Protein AF-A0A1H0Z8S6-F1 (afdb_monomer_lite)

Organism: NCBI:txid1236180

Radius of gyration: 41.36 Å; chains: 1; bounding box: 96×29×117 Å

Secondary structure (DSSP, 8-state):
-HHHHHHHHHHHHTTS--TTSHHHHHHHTSS-HHHHHHHHS-S----SS-HHHHHHHHHHHHHHHHHTSTT--HHHHHHGGGSTTSTTHHHHHHHHHHHT-SSTTHHHHHHHHHHHHHHHHHH-TT-HHHHHHHHHHHHHHHHHT--HHHHHHH--HHHHHHHHHHHHHHHHHHHHS-S-S---SS-SPPPTT-HHHHHHHHHHHHHHHHHTTT-HHHHHHHHHHHHHHHHTT-SSSSHHHHHHHHHHHHHHHHHHHHHHHHHHHHHHHHHHHHHHHHHHHHHHHHHHHHHHHHHHHHHHHHHHHH-SSHHHHHHHHHHHHHHHHHHHHHHHHHS-----HHHHHHHHHHHHHHHHHHHHHHH-

pLDDT: mean 79.39, std 10.97, range [46.91, 94.88]

Foldseek 3Di:
DQVLLQVLVVCCVVVVDHCLAQVVLVSLLPDDQVVLVVLLPDPDDPHPDPSLSSNVSSLLNNLNNVLVPPPPCPVNVVCLVSCVPPLCSLLSLLSSLCSNLPDPCVQVSLLSSLVSLLSSCVSRLVYLSSLQSNLVSLVVNLVVVPPLVCLVPNDDPSVVVSLVSSLVSLVVSLVVDPLDDQLPPDPDQDDCSDSLVSSLSSLLSNLSSCLSVVNLVSSVVSLVVSVVSVVSRDDPPCVVVSVVSVVVSVVSNVVVVVVVVVVVVVVVVVVVVVVVVVVVLVVVLVVVVVVVVVVLVVVLVVLVVPDPDPLLSVLVSLLSVLVSLLVNLVVVVVRPDPPDVVNVVVSVVSNVVSVVSNVVSVVD

Structure (mmCIF, N/CA/C/O backbone):
data_AF-A0A1H0Z8S6-F1
#
_entry.id   AF-A0A1H0Z8S6-F1
#
loop_
_atom_site.group_PDB
_atom_site.id
_atom_site.type_symbol
_atom_site.label_atom_id
_atom_site.label_alt_id
_atom_site.label_comp_id
_atom_site.label_asym_id
_atom_site.label_entity_id
_atom_site.label_seq_id
_atom_site.pdbx_PDB_ins_code
_atom_site.Cartn_x
_atom_site.Cartn_y
_atom_site.Cartn_z
_atom_site.occupancy
_atom_site.B_iso_or_equiv
_atom_site.auth_seq_id
_atom_site.auth_comp_id
_atom_site.auth_asym_id
_atom_site.auth_atom_id
_atom_site.pdbx_PDB_model_num
ATOM 1 N N . MET A 1 1 ? -22.324 4.972 35.131 1.00 71.94 1 MET A N 1
ATOM 2 C CA . MET A 1 1 ? -21.503 4.076 34.291 1.00 71.94 1 MET A CA 1
ATOM 3 C C . MET A 1 1 ? -21.816 2.613 34.569 1.00 71.94 1 MET A C 1
ATOM 5 O O . MET A 1 1 ? -22.244 1.972 33.628 1.00 71.94 1 MET A O 1
ATOM 9 N N . VAL A 1 2 ? -21.728 2.109 35.813 1.00 73.81 2 VAL A N 1
ATOM 10 C CA . VAL A 1 2 ? -22.098 0.707 36.141 1.00 73.81 2 VAL A CA 1
ATOM 11 C C . VAL A 1 2 ? -23.467 0.325 35.583 1.00 73.81 2 VAL A C 1
ATOM 13 O O . VAL A 1 2 ? -23.523 -0.534 34.725 1.00 73.81 2 VAL A O 1
ATOM 16 N N . GLY A 1 3 ? -24.539 1.055 35.914 1.00 78.75 3 GLY A N 1
ATOM 17 C CA . GLY A 1 3 ? -25.877 0.759 35.370 1.00 78.75 3 GLY A CA 1
ATOM 18 C C . GLY A 1 3 ? -26.006 0.842 33.837 1.00 78.75 3 GLY A C 1
ATOM 19 O O . GLY A 1 3 ? -26.899 0.234 33.258 1.00 78.75 3 GLY A O 1
ATOM 20 N N . TYR A 1 4 ? -25.113 1.575 33.160 1.00 78.62 4 TYR A N 1
ATOM 21 C CA . TYR A 1 4 ? -25.062 1.618 31.694 1.00 78.62 4 TYR A CA 1
ATOM 22 C C . TYR A 1 4 ? -24.369 0.375 31.129 1.00 78.62 4 TYR A C 1
ATOM 24 O O . TYR A 1 4 ? -24.913 -0.273 30.242 1.00 78.62 4 TYR A O 1
ATOM 32 N N . ILE A 1 5 ? -23.212 0.014 31.691 1.00 77.88 5 ILE A N 1
ATOM 33 C CA . ILE A 1 5 ? -22.486 -1.216 31.353 1.00 77.88 5 ILE A CA 1
ATOM 34 C C . ILE A 1 5 ? -23.349 -2.442 31.684 1.00 77.88 5 ILE A C 1
ATOM 36 O O . ILE A 1 5 ? -23.395 -3.391 30.911 1.00 77.88 5 ILE A O 1
ATOM 40 N N . GLU A 1 6 ? -24.109 -2.397 32.778 1.00 79.75 6 GLU A N 1
ATOM 41 C CA . GLU A 1 6 ? -25.065 -3.440 33.131 1.00 79.75 6 GLU A CA 1
ATOM 42 C C . GLU A 1 6 ? -26.156 -3.601 32.081 1.00 79.75 6 GLU A C 1
ATOM 44 O O . GLU A 1 6 ? -26.501 -4.710 31.688 1.00 79.75 6 GLU A O 1
ATOM 49 N N . LYS A 1 7 ? -26.698 -2.484 31.593 1.00 79.69 7 LYS A N 1
ATOM 50 C CA . LYS A 1 7 ? -27.673 -2.517 30.508 1.00 79.69 7 LYS A CA 1
ATOM 51 C C . LYS A 1 7 ? -27.057 -3.086 29.223 1.00 79.69 7 LYS A C 1
ATOM 53 O O . LYS A 1 7 ? -27.712 -3.871 28.550 1.00 79.69 7 LYS A O 1
ATOM 58 N N . LEU A 1 8 ? -25.811 -2.723 28.915 1.00 79.06 8 LEU A N 1
ATOM 59 C CA . LEU A 1 8 ? -25.082 -3.207 27.743 1.00 79.06 8 LEU A CA 1
ATOM 60 C C . LEU A 1 8 ? -24.877 -4.727 27.779 1.00 79.06 8 LEU A C 1
ATOM 62 O O . LEU A 1 8 ? -25.248 -5.421 26.840 1.00 79.06 8 LEU A O 1
ATOM 66 N N . TYR A 1 9 ? -24.326 -5.254 28.871 1.00 80.56 9 TYR A N 1
ATOM 67 C CA . TYR A 1 9 ? -24.070 -6.690 28.991 1.00 80.56 9 TYR A CA 1
ATOM 68 C C . TYR A 1 9 ? -25.338 -7.511 29.174 1.00 80.56 9 TYR A C 1
ATOM 70 O O . TYR A 1 9 ? -25.376 -8.649 28.723 1.00 80.56 9 TYR A O 1
ATOM 78 N N . ARG A 1 10 ? -26.400 -6.934 29.744 1.00 81.75 10 ARG A N 1
ATOM 79 C CA . ARG A 1 10 ? -27.711 -7.579 29.721 1.00 81.75 10 ARG A CA 1
ATOM 80 C C . ARG A 1 10 ? -28.186 -7.813 28.289 1.00 81.75 10 ARG A C 1
ATOM 82 O O . ARG A 1 10 ? -28.645 -8.906 27.997 1.00 81.75 10 ARG A O 1
ATOM 89 N N . PHE A 1 11 ? -28.011 -6.842 27.388 1.00 76.12 11 PHE A N 1
ATOM 90 C CA . PHE A 1 11 ? -28.354 -7.045 25.979 1.00 76.12 11 PHE A CA 1
ATOM 91 C C . PHE A 1 11 ? -27.513 -8.146 25.315 1.00 76.12 11 PHE A C 1
ATOM 93 O O . PHE A 1 11 ? -28.036 -8.875 24.473 1.00 76.12 11 PHE A O 1
ATOM 100 N N . ILE A 1 12 ? -26.251 -8.312 25.725 1.00 78.56 12 ILE A N 1
ATOM 101 C CA . ILE A 1 12 ? -25.402 -9.424 25.271 1.00 78.56 12 ILE A CA 1
ATOM 102 C C . ILE A 1 12 ? -25.918 -10.768 25.797 1.00 78.56 12 ILE A C 1
ATOM 104 O O . ILE A 1 12 ? -26.068 -11.714 25.029 1.00 78.56 12 ILE A O 1
ATOM 108 N N . GLU A 1 13 ? -26.225 -10.859 27.093 1.00 80.38 13 GLU A N 1
ATOM 109 C CA . GLU A 1 13 ? -26.762 -12.074 27.726 1.00 80.38 13 GLU A CA 1
ATOM 110 C C . GLU A 1 13 ? -28.135 -12.470 27.160 1.00 80.38 13 GLU A C 1
ATOM 112 O O . GLU A 1 13 ? -28.435 -13.654 27.018 1.00 80.38 13 GLU A O 1
ATOM 117 N N . GLU A 1 14 ? -28.952 -11.481 26.794 1.00 80.56 14 GLU A N 1
ATOM 118 C CA . GLU A 1 14 ? -30.244 -11.649 26.118 1.00 80.56 14 GLU A CA 1
ATOM 119 C C . GLU A 1 14 ? -30.096 -12.008 24.623 1.00 80.56 14 GLU A C 1
ATOM 121 O O . GLU A 1 14 ? -31.089 -12.323 23.966 1.00 80.56 14 GLU A O 1
ATOM 126 N N . GLY A 1 15 ? -28.870 -12.007 24.085 1.00 79.12 15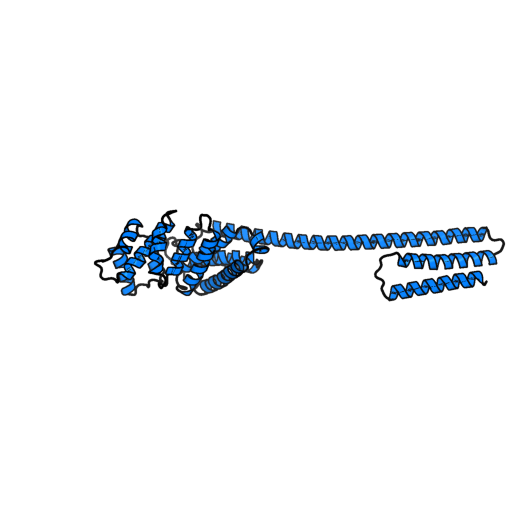 GLY A N 1
ATOM 127 C CA . GLY A 1 15 ? -28.565 -12.415 22.712 1.00 79.12 15 GLY A CA 1
ATOM 128 C C . GLY A 1 15 ? -28.917 -11.375 21.648 1.00 79.12 15 GLY A C 1
ATOM 129 O O . GLY A 1 15 ? -29.032 -11.728 20.476 1.00 79.12 15 GLY A O 1
ATOM 130 N N . HIS A 1 16 ? -29.096 -10.105 22.028 1.00 73.56 16 HIS A N 1
ATOM 131 C CA . HIS A 1 16 ? -29.359 -9.032 21.066 1.00 73.56 16 HIS A CA 1
ATOM 132 C C . HIS A 1 16 ? -28.151 -8.761 20.160 1.00 73.56 16 HIS A C 1
ATOM 134 O O . HIS A 1 16 ? -28.335 -8.452 18.987 1.00 73.56 16 HIS A O 1
ATOM 140 N N . PHE A 1 17 ? -26.935 -8.886 20.699 1.00 77.44 17 PHE A N 1
ATOM 141 C CA . PHE A 1 17 ? -25.661 -8.813 19.978 1.00 77.44 17 PHE A CA 1
ATOM 142 C C . PHE A 1 17 ? -24.543 -9.442 20.834 1.00 77.44 17 PHE A C 1
ATOM 144 O O . PHE A 1 17 ? -24.772 -9.789 21.990 1.00 77.44 17 PHE A O 1
ATOM 151 N N . ASN A 1 18 ? -23.337 -9.618 20.289 1.00 84.69 18 ASN A N 1
ATOM 152 C CA . ASN A 1 18 ? -22.180 -10.168 21.013 1.00 84.69 18 ASN A CA 1
ATOM 153 C C . ASN A 1 18 ? -21.098 -9.097 21.261 1.00 84.69 18 ASN A C 1
ATOM 155 O O . ASN A 1 18 ? -21.181 -7.983 20.747 1.00 84.69 18 ASN A O 1
ATOM 159 N N . GLU A 1 19 ? -20.071 -9.417 22.054 1.00 81.12 19 GLU A N 1
ATOM 160 C CA . GLU A 1 19 ? -18.961 -8.484 22.311 1.00 81.12 19 GLU A CA 1
ATOM 161 C C . GLU A 1 19 ? -18.193 -8.119 21.034 1.00 81.12 19 GLU A C 1
ATOM 163 O O . GLU A 1 19 ? -17.664 -7.021 20.956 1.00 81.12 19 GLU A O 1
ATOM 168 N N . SER A 1 20 ? -18.158 -8.985 20.018 1.00 83.12 20 SER A N 1
ATOM 169 C CA . SER A 1 20 ? -17.509 -8.698 18.734 1.00 83.12 20 SER A CA 1
ATOM 170 C C . SER A 1 20 ? -18.382 -7.892 17.773 1.00 83.12 20 SER A C 1
ATOM 172 O O . SER A 1 20 ? -17.940 -7.605 16.664 1.00 83.12 20 SER A O 1
ATOM 174 N N . SER A 1 21 ? -19.599 -7.514 18.166 1.00 81.75 21 SER A N 1
ATOM 175 C CA . SER A 1 21 ? -20.544 -6.831 17.288 1.00 81.75 21 SER A CA 1
ATOM 176 C C . SER A 1 21 ? -20.219 -5.343 17.127 1.00 81.75 21 SER A C 1
ATOM 178 O O . SER A 1 21 ? -19.631 -4.715 18.020 1.00 81.75 21 SER A O 1
ATOM 180 N N . PRO A 1 22 ? -20.634 -4.733 16.011 1.00 78.56 22 PRO A N 1
ATOM 181 C CA . PRO A 1 22 ? -20.541 -3.292 15.843 1.00 78.56 22 PRO A CA 1
ATOM 182 C C . PRO A 1 22 ? -21.290 -2.487 16.919 1.00 78.56 22 PRO A C 1
ATOM 184 O O . PRO A 1 22 ? -20.792 -1.468 17.406 1.00 78.56 22 PRO A O 1
ATOM 187 N N . GLU A 1 23 ? -22.459 -2.965 17.343 1.00 79.38 23 GLU A N 1
ATOM 188 C CA . GLU A 1 23 ? -23.308 -2.334 18.354 1.00 79.38 23 GLU A CA 1
ATOM 189 C C . GLU A 1 23 ? -22.585 -2.202 19.700 1.00 79.38 23 GLU A C 1
ATOM 191 O O . GLU A 1 23 ? -22.694 -1.174 20.375 1.00 79.38 23 GLU A O 1
ATOM 196 N N . PHE A 1 24 ? -21.793 -3.208 20.079 1.00 81.19 24 PHE A N 1
ATOM 197 C CA . PHE A 1 24 ? -21.017 -3.174 21.316 1.00 81.19 24 PHE A CA 1
ATOM 198 C C . PHE A 1 24 ? -19.991 -2.032 21.330 1.00 81.19 24 PHE A C 1
ATOM 200 O O . PHE A 1 24 ? -19.937 -1.256 22.290 1.00 81.19 24 PHE A O 1
ATOM 207 N N . ILE A 1 25 ? -19.219 -1.881 20.248 1.00 78.25 25 ILE A N 1
ATOM 208 C CA . ILE A 1 25 ? -18.224 -0.805 20.104 1.00 78.25 25 ILE A CA 1
ATOM 209 C C . ILE A 1 25 ? -18.910 0.562 20.143 1.00 78.25 25 ILE A C 1
ATOM 211 O O . ILE A 1 25 ? -18.441 1.478 20.828 1.00 78.25 25 ILE A O 1
ATOM 215 N N . TYR A 1 26 ? -20.047 0.691 19.453 1.00 76.00 26 TYR A N 1
ATOM 216 C CA . TYR A 1 26 ? -20.827 1.924 19.430 1.00 76.00 26 TYR A CA 1
ATOM 217 C C . TYR A 1 26 ? -21.174 2.395 20.847 1.00 76.00 26 TYR A C 1
ATOM 219 O O . TYR A 1 26 ? -20.850 3.527 21.226 1.00 76.00 26 TYR A O 1
ATOM 227 N N . TYR A 1 27 ? -21.749 1.510 21.662 1.00 75.38 27 TYR A N 1
ATOM 228 C CA . TYR A 1 27 ? -22.132 1.838 23.033 1.00 75.38 27 TYR A CA 1
ATOM 229 C C . TYR A 1 27 ? -20.930 2.153 23.941 1.00 75.38 27 TYR A C 1
ATOM 231 O O . TYR A 1 27 ? -21.006 3.032 24.802 1.00 75.38 27 TYR A O 1
ATOM 239 N N . LEU A 1 28 ? -19.784 1.504 23.733 1.00 74.75 28 LEU A N 1
ATOM 240 C CA . LEU A 1 28 ? -18.583 1.761 24.534 1.00 74.75 28 LEU A CA 1
ATOM 241 C C . LEU A 1 28 ? -17.844 3.058 24.182 1.00 74.75 28 LEU A C 1
ATOM 243 O O . LEU A 1 28 ? -17.017 3.510 24.970 1.00 74.75 28 LEU A O 1
ATOM 247 N N . SER A 1 29 ? -18.162 3.701 23.056 1.00 68.31 29 SER A N 1
ATOM 248 C CA . SER A 1 29 ? -17.540 4.976 22.659 1.00 68.31 29 SER A CA 1
ATOM 249 C C . SER A 1 29 ? -18.087 6.217 23.395 1.00 68.31 29 SER A C 1
ATOM 251 O O . SER A 1 29 ? -17.548 7.311 23.255 1.00 68.31 29 SER A O 1
ATOM 253 N N . VAL A 1 30 ? -19.150 6.058 24.192 1.00 66.81 30 VAL A N 1
ATOM 254 C CA . VAL A 1 30 ? -19.919 7.139 24.845 1.00 66.81 30 VAL A CA 1
ATOM 255 C C . VAL A 1 30 ? -19.503 7.491 26.298 1.00 66.81 30 VAL A C 1
ATOM 257 O O . VAL A 1 30 ? -19.706 8.641 26.700 1.00 66.81 30 VAL A O 1
ATOM 260 N N . PRO A 1 31 ? -18.964 6.591 27.149 1.00 61.81 31 PRO A N 1
ATOM 261 C CA . PRO A 1 31 ? -18.757 6.907 28.568 1.00 61.81 31 PRO A CA 1
ATOM 262 C C . PRO A 1 31 ? -17.575 7.850 28.863 1.00 61.81 31 PRO A C 1
ATOM 264 O O . PRO A 1 31 ? -16.612 7.920 28.110 1.00 61.81 31 PRO A O 1
ATOM 267 N N . THR A 1 32 ? -17.598 8.528 30.021 1.00 60.03 32 THR A N 1
ATOM 268 C CA . THR A 1 32 ? -16.550 9.466 30.470 1.00 60.03 32 THR A CA 1
ATOM 269 C C . THR A 1 32 ? -15.376 8.776 31.187 1.00 60.03 32 THR A C 1
ATOM 271 O O . THR A 1 32 ? -15.562 8.064 32.177 1.00 60.03 32 THR A O 1
ATOM 274 N N . ALA A 1 33 ? -14.146 9.068 30.743 1.00 61.78 33 ALA A N 1
ATOM 275 C CA . ALA A 1 33 ? -12.873 8.488 31.211 1.00 61.78 33 ALA A CA 1
ATOM 276 C C . ALA A 1 33 ? -12.696 8.389 32.740 1.00 61.78 33 ALA A C 1
ATOM 278 O O . ALA A 1 33 ? -12.127 7.427 33.253 1.00 61.78 33 ALA A O 1
ATOM 279 N N . GLY A 1 34 ? -13.176 9.398 33.478 1.00 61.88 34 GLY A N 1
ATOM 280 C CA . GLY A 1 34 ? -12.972 9.506 34.925 1.00 61.88 34 GLY A CA 1
ATOM 281 C C . GLY A 1 34 ? -13.677 8.421 35.742 1.00 61.88 34 GLY A C 1
ATOM 282 O O . GLY A 1 34 ? -13.258 8.136 36.859 1.00 61.88 34 GLY A O 1
ATOM 283 N N . VAL A 1 35 ? -14.725 7.796 35.198 1.00 67.94 35 VAL A N 1
ATOM 284 C CA . VAL A 1 35 ? -15.441 6.716 35.892 1.00 67.94 35 VAL A CA 1
ATOM 285 C C . VAL A 1 35 ? -14.833 5.346 35.566 1.00 67.94 35 VAL A C 1
ATOM 287 O O . VAL A 1 35 ? -14.899 4.451 36.403 1.00 67.94 35 VAL A O 1
ATOM 290 N N . SER A 1 36 ? -14.167 5.195 34.416 1.00 77.31 36 SER A N 1
ATOM 291 C CA . SER A 1 36 ? -13.567 3.926 33.985 1.00 77.31 36 SER A CA 1
ATOM 292 C C . SER A 1 36 ? -12.459 3.433 34.916 1.00 77.31 36 SER A C 1
ATOM 294 O O . SER A 1 36 ? -12.468 2.268 35.298 1.00 77.31 36 SER A O 1
ATOM 296 N N . VAL A 1 37 ? -11.534 4.308 35.332 1.00 72.19 37 VAL A N 1
ATOM 297 C CA . VAL A 1 37 ? -10.392 3.918 36.189 1.00 72.19 37 VAL A CA 1
ATOM 298 C C . VAL A 1 37 ? -10.872 3.344 37.523 1.00 72.19 37 VAL A C 1
ATOM 300 O O . VAL A 1 37 ? -10.433 2.273 37.934 1.00 72.19 37 VAL A O 1
ATOM 303 N N . ASN A 1 38 ? -11.843 4.010 38.153 1.00 75.25 38 ASN A N 1
ATOM 304 C CA . ASN A 1 38 ? -12.410 3.564 39.426 1.00 75.25 38 ASN A CA 1
ATOM 305 C C . ASN A 1 38 ? -13.107 2.200 39.311 1.00 75.25 38 ASN A C 1
ATOM 307 O O . ASN A 1 38 ? -13.113 1.441 40.274 1.00 75.25 38 ASN A O 1
ATOM 311 N N . LEU A 1 39 ? -13.690 1.878 38.150 1.00 78.38 39 LEU A N 1
ATOM 312 C CA . LEU A 1 39 ? -14.332 0.581 37.927 1.00 78.38 39 LEU A CA 1
ATOM 313 C C . LEU A 1 39 ? -13.331 -0.544 37.682 1.00 78.38 39 LEU A C 1
ATOM 315 O O . LEU A 1 39 ? -13.555 -1.649 38.161 1.00 78.38 39 LEU A O 1
ATOM 319 N N . ILE A 1 40 ? -12.224 -0.273 36.990 1.00 78.38 40 ILE A N 1
ATOM 320 C CA . ILE A 1 40 ? -11.171 -1.275 36.769 1.00 78.38 40 ILE A CA 1
ATOM 321 C C . ILE A 1 40 ? -10.499 -1.659 38.098 1.00 78.38 40 ILE A C 1
ATOM 323 O O . ILE A 1 40 ? -10.180 -2.827 38.315 1.00 78.38 40 ILE A O 1
ATOM 327 N N . GLN A 1 41 ? -10.325 -0.686 39.000 1.00 79.75 41 GLN A N 1
ATOM 328 C CA . GLN A 1 41 ? -9.661 -0.860 40.299 1.00 79.75 41 GLN A CA 1
ATOM 329 C C . GLN A 1 41 ? -10.575 -1.379 41.421 1.00 79.75 41 GLN A C 1
ATOM 331 O O . GLN A 1 41 ? -10.083 -1.722 42.497 1.00 79.75 41 GLN A O 1
ATOM 336 N N . SER A 1 42 ? -11.896 -1.408 41.221 1.00 78.88 42 SER A N 1
ATOM 337 C CA . SER A 1 42 ? -12.831 -1.823 42.271 1.00 78.88 42 SER A CA 1
ATOM 338 C C . SER A 1 42 ? -12.677 -3.312 42.569 1.00 78.88 42 SER A C 1
ATOM 340 O O . SER A 1 42 ? -12.836 -4.126 41.670 1.00 78.88 42 SER A O 1
ATOM 342 N N . ASN A 1 43 ? -12.407 -3.675 43.827 1.00 72.75 43 ASN A N 1
ATOM 343 C CA . ASN A 1 43 ? -12.272 -5.078 44.248 1.00 72.75 43 ASN A CA 1
ATOM 344 C C . ASN A 1 43 ? -13.612 -5.801 44.418 1.00 72.75 43 ASN A C 1
ATOM 346 O O . ASN A 1 43 ? -13.641 -7.024 44.434 1.00 72.75 43 ASN A O 1
ATOM 350 N N . GLU A 1 44 ? -14.700 -5.050 44.587 1.00 76.31 44 GLU A N 1
ATOM 351 C CA . GLU A 1 44 ? -16.054 -5.585 44.677 1.00 76.31 44 GLU A CA 1
ATOM 352 C C . GLU A 1 44 ? -16.993 -4.645 43.921 1.00 76.31 44 GLU A C 1
ATOM 354 O O . GLU A 1 44 ? -16.947 -3.422 44.092 1.00 76.31 44 GLU A O 1
ATOM 359 N N . MET A 1 45 ? -17.846 -5.201 43.065 1.00 78.50 45 MET A N 1
ATOM 360 C CA . MET A 1 45 ? -18.910 -4.460 42.393 1.00 78.50 45 MET A CA 1
ATOM 361 C C . MET A 1 45 ? -20.248 -5.106 42.736 1.00 78.50 45 MET A C 1
ATOM 363 O O . MET A 1 45 ? -20.442 -6.300 42.531 1.00 78.50 45 MET A O 1
ATOM 367 N N . ASN A 1 46 ? -21.180 -4.317 43.273 1.00 78.19 46 ASN A N 1
ATOM 368 C CA . ASN A 1 46 ? -22.535 -4.789 43.545 1.00 78.19 46 ASN A CA 1
ATOM 369 C C . ASN A 1 46 ? -23.328 -4.826 42.233 1.00 78.19 46 ASN A C 1
ATOM 371 O O . ASN A 1 46 ? -23.992 -3.852 41.878 1.00 78.19 46 ASN A O 1
ATOM 375 N N . THR A 1 47 ? -23.174 -5.917 41.489 1.00 76.75 47 THR A N 1
ATOM 376 C CA . THR A 1 47 ? -23.728 -6.098 40.147 1.00 76.75 47 THR A CA 1
ATOM 377 C C . THR A 1 47 ? -24.073 -7.561 39.885 1.00 76.75 47 THR A C 1
ATOM 379 O O . THR A 1 47 ? -23.457 -8.469 40.438 1.00 76.75 47 THR A O 1
ATOM 382 N N . ASN A 1 48 ? -25.074 -7.785 39.032 1.00 75.56 48 ASN A N 1
ATOM 383 C CA . ASN A 1 48 ? -25.491 -9.125 38.608 1.00 75.56 48 ASN A CA 1
ATOM 384 C C . ASN A 1 48 ? -24.677 -9.661 37.419 1.00 75.56 48 ASN A C 1
ATOM 386 O O . ASN A 1 48 ? -24.890 -10.797 37.006 1.00 75.56 48 ASN A O 1
ATOM 390 N N . ILE A 1 49 ? -23.780 -8.850 36.857 1.00 79.75 49 ILE A N 1
ATOM 391 C CA . ILE A 1 49 ? -22.953 -9.214 35.704 1.00 79.75 49 ILE A CA 1
ATOM 392 C C . ILE A 1 49 ? -21.586 -9.657 36.201 1.00 79.75 49 ILE A C 1
ATOM 394 O O . ILE A 1 49 ? -21.098 -9.162 37.216 1.00 79.75 49 ILE A O 1
ATOM 398 N N . LYS A 1 50 ? -20.945 -10.589 35.491 1.00 82.75 50 LYS A N 1
ATOM 399 C CA . LYS A 1 50 ? -19.584 -10.998 35.838 1.00 82.75 50 LYS A CA 1
ATOM 400 C C . LYS A 1 50 ? -18.663 -9.782 35.907 1.00 82.75 50 LYS A C 1
ATOM 402 O O . LYS A 1 50 ? -18.605 -8.972 34.984 1.00 82.75 50 LYS A O 1
ATOM 407 N N . GLU A 1 51 ? -17.910 -9.679 36.991 1.00 81.75 51 GLU A N 1
ATOM 408 C CA . GLU A 1 51 ? -17.056 -8.524 37.260 1.00 81.75 51 GLU A CA 1
ATOM 409 C C . GLU A 1 51 ? -16.036 -8.266 36.135 1.00 81.75 51 GLU A C 1
ATOM 411 O O . GLU A 1 51 ? -15.803 -7.122 35.745 1.00 81.75 51 GLU A O 1
ATOM 416 N N . GLU A 1 52 ? -15.503 -9.340 35.543 1.00 84.50 52 GLU A N 1
ATOM 417 C CA . GLU A 1 52 ? -14.576 -9.309 34.404 1.00 84.50 52 GLU A CA 1
ATOM 418 C C . GLU A 1 52 ? -15.129 -8.551 33.183 1.00 84.50 52 GLU A C 1
ATOM 420 O O . GLU A 1 52 ? -14.385 -7.854 32.494 1.00 84.50 52 GLU A O 1
ATOM 425 N N . ASN A 1 53 ? -16.440 -8.632 32.937 1.00 83.25 53 ASN A N 1
ATOM 426 C CA . ASN A 1 53 ? -17.118 -7.961 31.828 1.00 83.25 53 ASN A CA 1
ATOM 427 C C . ASN A 1 53 ? -17.174 -6.449 32.068 1.00 83.25 53 ASN A C 1
ATOM 429 O O . ASN A 1 53 ? -16.875 -5.644 31.181 1.00 83.25 53 ASN A O 1
ATOM 433 N N . ILE A 1 54 ? -17.498 -6.045 33.298 1.00 81.56 54 ILE A N 1
ATOM 434 C CA . ILE A 1 54 ? -17.561 -4.627 33.662 1.00 81.56 54 ILE A CA 1
ATOM 435 C C . ILE A 1 54 ? -16.170 -4.002 33.622 1.00 81.56 54 ILE A C 1
ATOM 437 O O . ILE A 1 54 ? -16.011 -2.915 33.061 1.00 81.56 54 ILE A O 1
ATOM 441 N N . ARG A 1 55 ? -15.162 -4.706 34.153 1.00 83.44 55 ARG A N 1
ATOM 442 C CA . ARG A 1 55 ? -13.761 -4.273 34.083 1.00 83.44 55 ARG A CA 1
ATOM 443 C C . ARG A 1 55 ? -13.288 -4.152 32.633 1.00 83.44 55 ARG A C 1
ATOM 445 O O . ARG A 1 55 ? -12.660 -3.151 32.303 1.00 83.44 55 ARG A O 1
ATOM 452 N N . TYR A 1 56 ? -13.660 -5.088 31.755 1.00 86.06 56 TYR A N 1
ATOM 453 C CA . TYR A 1 56 ? -13.317 -5.021 30.330 1.00 86.06 56 TYR A CA 1
ATOM 454 C C . TYR A 1 56 ? -13.976 -3.833 29.612 1.00 86.06 56 TYR A C 1
ATOM 456 O O . TYR A 1 56 ? -13.298 -3.065 28.935 1.00 86.06 56 TYR A O 1
ATOM 464 N N . ALA A 1 57 ? -15.277 -3.601 29.814 1.00 82.88 57 ALA A N 1
ATOM 465 C CA . ALA A 1 57 ? -15.961 -2.441 29.232 1.00 82.88 57 ALA A CA 1
ATOM 466 C C . ALA A 1 57 ? -15.398 -1.107 29.750 1.00 82.88 57 ALA A C 1
ATOM 468 O O . ALA A 1 57 ? -15.286 -0.134 28.996 1.00 82.88 57 ALA A O 1
ATOM 469 N N . ALA A 1 58 ? -15.019 -1.059 31.030 1.00 83.12 58 ALA A N 1
ATOM 470 C CA . ALA A 1 58 ? -14.339 0.089 31.610 1.00 83.12 58 ALA A CA 1
ATOM 471 C C . ALA A 1 58 ? -12.943 0.286 30.995 1.00 83.12 58 ALA A C 1
ATOM 473 O O . ALA A 1 58 ? -12.609 1.418 30.646 1.00 83.12 58 ALA A O 1
ATOM 474 N N . PHE A 1 59 ? -12.174 -0.790 30.792 1.00 85.94 59 PHE A N 1
ATOM 475 C CA . PHE A 1 59 ? -10.883 -0.766 30.096 1.00 85.94 59 PHE A CA 1
ATOM 476 C C . PHE A 1 59 ? -11.017 -0.231 28.670 1.00 85.94 59 PHE A C 1
ATOM 478 O O . PHE A 1 59 ? -10.321 0.713 28.317 1.00 85.94 59 PHE A O 1
ATOM 485 N N . ILE A 1 60 ? -11.974 -0.730 27.887 1.00 82.75 60 ILE A N 1
ATOM 486 C CA . ILE A 1 60 ? -12.238 -0.222 26.533 1.00 82.75 60 ILE A CA 1
ATOM 487 C C . ILE A 1 60 ? -12.565 1.271 26.560 1.00 82.75 60 ILE A C 1
ATOM 489 O O . ILE A 1 60 ? -11.953 2.064 25.845 1.00 82.75 60 ILE A O 1
ATOM 493 N N . SER A 1 61 ? -13.515 1.662 27.414 1.00 80.56 61 SER A N 1
ATOM 494 C CA . SER A 1 61 ? -13.925 3.062 27.545 1.00 80.56 61 SER A CA 1
ATOM 495 C C . SER A 1 61 ? -12.737 3.943 27.937 1.00 80.56 61 SER A C 1
ATOM 497 O O . SER A 1 61 ? -12.638 5.088 27.499 1.00 80.56 61 SER A O 1
ATOM 499 N N . LEU A 1 62 ? -11.830 3.422 28.770 1.00 80.12 62 LEU A N 1
ATOM 500 C CA . LEU A 1 62 ? -10.597 4.098 29.144 1.00 80.12 62 LEU A CA 1
ATOM 501 C C . LEU A 1 62 ? -9.663 4.256 27.943 1.00 80.12 62 LEU A C 1
ATOM 503 O O . LEU A 1 62 ? -9.230 5.376 27.701 1.00 80.12 62 LEU A O 1
ATOM 507 N N . THR A 1 63 ? -9.407 3.190 27.180 1.00 79.00 63 THR A N 1
ATOM 508 C CA . THR A 1 63 ? -8.544 3.214 25.989 1.00 79.00 63 THR A CA 1
ATOM 509 C C . THR A 1 63 ? -9.045 4.225 24.964 1.00 79.00 63 THR A C 1
ATOM 511 O O . THR A 1 63 ? -8.273 5.073 24.529 1.00 79.00 63 THR A O 1
ATOM 514 N N . VAL A 1 64 ? -10.347 4.224 24.656 1.00 75.12 64 VAL A N 1
ATOM 515 C CA . VAL A 1 64 ? -10.962 5.173 23.708 1.00 75.12 64 VAL A CA 1
ATOM 516 C C . VAL A 1 64 ? -10.879 6.623 24.204 1.00 75.12 64 VAL A C 1
ATOM 518 O O . VAL A 1 64 ? -10.677 7.545 23.420 1.00 75.12 64 VAL A O 1
ATOM 521 N N . ASN A 1 65 ? -11.012 6.865 25.510 1.00 73.31 65 ASN A N 1
ATOM 522 C CA . ASN A 1 65 ? -10.917 8.225 26.048 1.00 73.31 65 ASN A CA 1
ATOM 523 C C . ASN A 1 65 ? -9.472 8.717 26.220 1.00 73.31 65 ASN A C 1
ATOM 525 O O . ASN A 1 65 ? -9.199 9.901 26.021 1.00 73.31 65 ASN A O 1
ATOM 529 N N . GLN A 1 66 ? -8.560 7.841 26.650 1.00 72.19 66 GLN A N 1
ATOM 530 C CA . GLN A 1 66 ? -7.137 8.153 26.798 1.00 72.19 66 GLN A CA 1
ATOM 531 C C . GLN A 1 66 ? -6.482 8.334 25.428 1.00 72.19 66 GLN A C 1
ATOM 533 O O . GLN A 1 66 ? -5.637 9.215 25.310 1.00 72.19 66 GLN A O 1
ATOM 538 N N . ALA A 1 67 ? -6.977 7.630 24.397 1.00 65.69 67 ALA A N 1
ATOM 539 C CA . ALA A 1 67 ? -6.690 7.892 22.984 1.00 65.69 67 ALA A CA 1
ATOM 540 C C . ALA A 1 67 ? -6.718 9.375 22.628 1.00 65.69 67 ALA A C 1
ATOM 542 O O . ALA A 1 67 ? -5.789 9.907 22.027 1.00 65.69 67 ALA A O 1
ATOM 543 N N . ALA A 1 68 ? -7.755 10.062 23.095 1.00 63.88 68 ALA A N 1
ATOM 544 C CA . ALA A 1 68 ? -7.961 11.473 22.823 1.00 63.88 68 ALA A CA 1
ATOM 545 C C . ALA A 1 68 ? -7.148 12.424 23.731 1.00 63.88 68 ALA A C 1
ATOM 547 O O . ALA A 1 68 ? -7.134 13.631 23.487 1.00 63.88 68 ALA A O 1
ATOM 548 N N . GLN A 1 69 ? -6.495 11.933 24.794 1.00 68.88 69 GLN A N 1
ATOM 549 C CA . GLN A 1 69 ? -5.760 12.752 25.767 1.00 68.88 69 GLN A CA 1
ATOM 550 C C . GLN A 1 69 ? -4.273 12.385 25.785 1.00 68.88 69 GLN A C 1
ATOM 552 O O . GLN A 1 69 ? -3.836 11.513 26.536 1.00 68.88 69 GLN A O 1
ATOM 557 N N . VAL A 1 70 ? -3.479 13.120 24.999 1.00 58.34 70 VAL A N 1
ATOM 558 C CA . VAL A 1 70 ? -2.016 12.976 24.924 1.00 58.34 70 VAL A CA 1
ATOM 559 C C . VAL A 1 70 ? -1.395 12.923 26.330 1.00 58.34 70 VAL A C 1
ATOM 561 O O . VAL A 1 70 ? -1.471 13.888 27.092 1.00 58.34 70 VAL A O 1
ATOM 564 N N . GLY A 1 71 ? -0.758 11.795 26.666 1.00 59.00 71 GLY A N 1
ATOM 565 C CA . GLY A 1 71 ? 0.109 11.656 27.844 1.00 59.00 71 GLY A CA 1
ATOM 566 C C . GLY A 1 71 ? -0.480 10.933 29.060 1.00 59.00 71 GLY A C 1
ATOM 567 O O . GLY A 1 71 ? 0.179 10.902 30.095 1.00 59.00 71 GLY A O 1
ATOM 568 N N . LYS A 1 72 ? -1.675 10.330 28.976 1.00 62.94 72 LYS A N 1
ATOM 569 C CA . LYS A 1 72 ? -2.269 9.549 30.084 1.00 62.94 72 LYS A CA 1
ATOM 570 C C . LYS A 1 72 ? -2.438 8.074 29.727 1.00 62.94 72 LYS A C 1
ATOM 572 O O . LYS A 1 72 ? -3.555 7.585 29.678 1.00 62.94 72 LYS A O 1
ATOM 577 N N . TRP A 1 73 ? -1.335 7.370 29.489 1.00 73.38 73 TRP A N 1
ATOM 578 C CA . TRP A 1 73 ? -1.355 5.991 28.971 1.00 73.38 73 TRP A CA 1
ATOM 579 C C . TRP A 1 73 ? -0.870 4.928 29.960 1.00 73.38 73 TRP A C 1
ATOM 581 O O . TRP A 1 73 ? -0.818 3.748 29.626 1.00 73.38 73 TRP A O 1
ATOM 591 N N . GLU A 1 74 ? -0.504 5.329 31.178 1.00 77.25 74 GLU A N 1
ATOM 592 C CA . GLU A 1 74 ? 0.010 4.418 32.210 1.00 77.25 74 GLU A CA 1
ATOM 593 C C . GLU A 1 74 ? -1.020 3.341 32.570 1.00 77.25 74 GLU A C 1
ATOM 595 O O . GLU A 1 74 ? -0.686 2.161 32.638 1.00 77.25 74 GLU A O 1
ATOM 600 N N . SER A 1 75 ? -2.293 3.730 32.683 1.00 77.94 75 SER A N 1
ATOM 601 C CA . SER A 1 75 ? -3.385 2.810 33.012 1.00 77.94 75 SER A CA 1
ATOM 602 C C . SER A 1 75 ? -3.619 1.747 31.937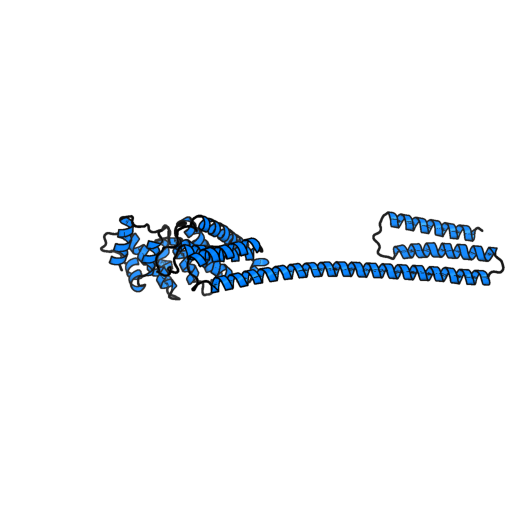 1.00 77.94 75 SER A C 1
ATOM 604 O O . SER A 1 75 ? -3.990 0.625 32.260 1.00 77.94 75 SER A O 1
ATOM 606 N N . TYR A 1 76 ? -3.391 2.066 30.660 1.00 84.19 76 TYR A N 1
ATOM 607 C CA . TYR A 1 76 ? -3.512 1.080 29.589 1.00 84.19 76 TYR A CA 1
ATOM 608 C C . TYR A 1 76 ? -2.506 -0.061 29.775 1.00 84.19 76 TYR A C 1
ATOM 610 O O . TYR A 1 76 ? -2.885 -1.229 29.837 1.00 84.19 76 TYR A O 1
ATOM 618 N N . ASN A 1 77 ? -1.226 0.286 29.934 1.00 85.50 77 ASN A N 1
ATOM 619 C CA . ASN A 1 77 ? -0.156 -0.696 30.106 1.00 85.50 77 ASN A CA 1
ATOM 620 C C . ASN A 1 77 ? -0.302 -1.501 31.400 1.00 85.50 77 ASN A C 1
ATOM 622 O O . ASN A 1 77 ? 0.045 -2.680 31.427 1.00 85.50 77 ASN A O 1
ATOM 626 N N . GLU A 1 78 ? -0.846 -0.883 32.449 1.00 87.44 78 GLU A N 1
ATOM 627 C CA . GLU A 1 78 ? -1.129 -1.560 33.710 1.00 87.44 78 GLU A CA 1
ATOM 628 C C . GLU A 1 78 ? -2.180 -2.664 33.546 1.00 87.44 78 GLU A C 1
ATOM 630 O O . GLU A 1 78 ? -2.005 -3.741 34.107 1.00 87.44 78 GLU A O 1
ATOM 635 N N . TYR A 1 79 ? -3.244 -2.440 32.767 1.00 87.50 79 TYR A N 1
ATOM 636 C CA . TYR A 1 79 ? -4.404 -3.342 32.750 1.00 87.50 79 TYR A CA 1
ATOM 637 C C . TYR A 1 79 ? -4.526 -4.236 31.515 1.00 87.50 79 TYR A C 1
ATOM 639 O O . TYR A 1 79 ? -5.257 -5.224 31.572 1.00 87.50 79 TYR A O 1
ATOM 647 N N . LYS A 1 80 ? -3.817 -3.950 30.416 1.00 90.62 80 LYS A N 1
ATOM 648 C CA . LYS A 1 80 ? -4.016 -4.651 29.135 1.00 90.62 80 LYS A CA 1
ATOM 649 C C . LYS A 1 80 ? -3.872 -6.176 29.214 1.00 90.62 80 LYS A C 1
ATOM 651 O O . LYS A 1 80 ? -4.679 -6.889 28.629 1.00 90.62 80 LYS A O 1
ATOM 656 N N . HIS A 1 81 ? -2.939 -6.666 30.034 1.00 93.25 81 HIS A N 1
ATOM 657 C CA . HIS A 1 81 ? -2.678 -8.097 30.227 1.00 93.25 81 HIS A CA 1
ATOM 658 C C . HIS A 1 81 ? -3.880 -8.881 30.782 1.00 93.25 81 HIS A C 1
ATOM 660 O O . HIS A 1 81 ? -3.941 -10.099 30.656 1.00 93.25 81 HIS A O 1
ATOM 666 N N . GLN A 1 82 ? -4.850 -8.201 31.404 1.00 91.69 82 GLN A N 1
ATOM 667 C CA . GLN A 1 82 ? -6.060 -8.834 31.938 1.00 91.69 82 GLN A CA 1
ATOM 668 C C . GLN A 1 82 ? -7.084 -9.171 30.846 1.00 91.69 82 GLN A C 1
ATOM 670 O O . GLN A 1 82 ? -8.037 -9.902 31.110 1.00 91.69 82 GLN A O 1
ATOM 675 N N . PHE A 1 83 ? -6.916 -8.627 29.635 1.00 92.19 83 PHE A N 1
ATOM 676 C CA . PHE A 1 83 ? -7.932 -8.668 28.584 1.00 92.19 83 PHE A CA 1
ATOM 677 C C . PHE A 1 83 ? -7.418 -9.198 27.237 1.00 92.19 83 PHE A C 1
ATOM 679 O O . PHE A 1 83 ? -8.177 -9.177 26.273 1.00 92.19 83 PHE A O 1
ATOM 686 N N . GLU A 1 84 ? -6.182 -9.706 27.162 1.00 93.00 84 GLU A N 1
ATOM 687 C CA . GLU A 1 84 ? -5.536 -10.169 25.913 1.00 93.00 84 GLU A CA 1
ATOM 688 C C . GLU A 1 84 ? -6.310 -11.286 25.186 1.00 93.00 84 GLU A C 1
ATOM 690 O O . GLU A 1 84 ? -6.304 -11.379 23.955 1.00 93.00 84 GLU A O 1
ATOM 695 N N . GLU A 1 85 ? -7.030 -12.103 25.954 1.00 92.62 85 GLU A N 1
ATOM 696 C CA . GLU A 1 85 ? -7.833 -13.225 25.455 1.00 92.62 85 GLU A CA 1
ATOM 697 C C . GLU A 1 85 ? -9.185 -12.793 24.861 1.00 92.62 85 GLU A C 1
ATOM 699 O O . GLU A 1 85 ? -9.905 -13.618 24.303 1.00 92.62 85 GLU A O 1
ATOM 704 N N . ARG A 1 86 ? -9.571 -11.514 24.977 1.00 92.00 86 ARG A N 1
ATOM 705 C CA . ARG A 1 86 ? -10.847 -11.016 24.438 1.00 92.00 86 ARG A CA 1
ATOM 706 C C . ARG A 1 86 ? -10.763 -10.809 22.926 1.00 92.00 86 ARG A C 1
ATOM 708 O O . ARG A 1 86 ? -9.764 -10.308 22.410 1.00 92.00 86 ARG A O 1
ATOM 715 N N . ASP A 1 87 ? -11.850 -11.103 22.216 1.00 91.56 87 ASP A N 1
ATOM 716 C CA . ASP A 1 87 ? -11.882 -11.058 20.746 1.00 91.56 87 ASP A CA 1
ATOM 717 C C . ASP A 1 87 ? -11.583 -9.667 20.168 1.00 91.56 87 ASP A C 1
ATOM 719 O O . ASP A 1 87 ? -10.828 -9.550 19.203 1.00 91.56 87 ASP A O 1
ATOM 723 N N . LEU A 1 88 ? -12.105 -8.601 20.789 1.00 90.75 88 LEU A N 1
ATOM 724 C CA . LEU A 1 88 ? -11.858 -7.219 20.361 1.00 90.75 88 LEU A CA 1
ATOM 725 C C . LEU A 1 88 ? -10.566 -6.610 20.918 1.00 90.75 88 LEU A C 1
ATOM 727 O O . LEU A 1 88 ? -10.238 -5.472 20.583 1.00 90.75 88 LEU A O 1
ATOM 731 N N . PHE A 1 89 ? -9.814 -7.310 21.769 1.00 92.94 89 PHE A N 1
ATOM 732 C CA . PHE A 1 89 ? -8.585 -6.746 22.329 1.00 92.94 89 PHE A CA 1
ATOM 733 C C . PHE A 1 89 ? -7.586 -6.273 21.251 1.00 92.94 89 PHE A C 1
ATOM 735 O O . PHE A 1 89 ? -7.157 -5.119 21.334 1.00 92.94 89 PHE A O 1
ATOM 742 N N . PRO A 1 90 ? -7.299 -7.047 20.181 1.00 94.88 90 PRO A N 1
ATOM 743 C CA . PRO A 1 90 ? -6.418 -6.591 19.104 1.00 94.88 90 PRO A CA 1
ATOM 744 C C . PRO A 1 90 ? -6.946 -5.357 18.354 1.00 94.88 90 PRO A C 1
ATOM 746 O O . PRO A 1 90 ? -6.165 -4.534 17.885 1.00 94.88 90 PRO A O 1
ATOM 749 N N . TYR A 1 91 ? -8.269 -5.179 18.264 1.00 92.75 91 TYR A N 1
ATOM 750 C CA . TYR A 1 91 ? -8.864 -3.972 17.678 1.00 92.75 91 TYR A CA 1
ATOM 751 C C . TYR A 1 91 ? -8.535 -2.726 18.510 1.00 92.75 91 TYR A C 1
ATOM 753 O O . TYR A 1 91 ? -8.142 -1.694 17.962 1.00 92.75 91 TYR A O 1
ATOM 761 N N . PHE A 1 92 ? -8.634 -2.825 19.836 1.00 89.81 92 PHE A N 1
ATOM 762 C CA . PHE A 1 92 ? -8.294 -1.714 20.724 1.00 89.81 92 PHE A CA 1
ATOM 763 C C . PHE A 1 92 ? -6.790 -1.456 20.795 1.00 89.81 92 PHE A C 1
ATOM 765 O O . PHE A 1 92 ? -6.397 -0.296 20.852 1.00 89.81 92 PHE A O 1
ATOM 772 N N . GLU A 1 93 ? -5.956 -2.496 20.729 1.00 91.31 93 GLU A N 1
ATOM 773 C CA . GLU A 1 93 ? -4.500 -2.366 20.562 1.00 91.31 93 GLU A CA 1
ATOM 774 C C . GLU A 1 93 ? -4.155 -1.644 19.247 1.00 91.31 93 GLU A C 1
ATOM 776 O O . GLU A 1 93 ? -3.357 -0.705 19.238 1.00 91.31 93 GLU A O 1
ATOM 781 N N . CYS A 1 94 ? -4.808 -2.020 18.138 1.00 92.62 94 CYS A N 1
ATOM 782 C CA . CYS A 1 94 ? -4.665 -1.347 16.846 1.00 92.62 94 CYS A CA 1
ATOM 783 C C . CYS A 1 94 ? -4.960 0.152 16.970 1.00 92.62 94 CYS A C 1
ATOM 785 O O . CYS A 1 94 ? -4.147 0.982 16.552 1.00 92.62 94 CYS A O 1
ATOM 787 N N . TRP A 1 95 ? -6.088 0.504 17.589 1.00 89.69 95 TRP A N 1
ATOM 788 C CA . TRP A 1 95 ? -6.469 1.896 17.810 1.00 89.69 95 TRP A CA 1
ATOM 789 C C . TRP A 1 95 ? -5.503 2.625 18.755 1.00 89.69 95 TRP A C 1
ATOM 791 O O . TRP A 1 95 ? -5.013 3.704 18.423 1.00 89.69 95 TRP A O 1
ATOM 801 N N . TYR A 1 96 ? -5.157 2.019 19.891 1.00 88.56 96 TYR A N 1
ATOM 802 C CA . TYR A 1 96 ? -4.217 2.575 20.865 1.00 88.56 96 TYR A CA 1
ATOM 803 C C . TYR A 1 96 ? -2.886 2.966 20.213 1.00 88.56 96 TYR A C 1
ATOM 805 O O . TYR A 1 96 ? -2.426 4.104 20.353 1.00 88.56 96 TYR A O 1
ATOM 813 N N . HIS A 1 97 ? -2.283 2.046 19.460 1.00 89.00 97 HIS A N 1
ATOM 814 C CA . HIS A 1 97 ? -1.012 2.296 18.789 1.00 89.00 97 HIS A CA 1
ATOM 815 C C . HIS A 1 97 ? -1.131 3.360 17.693 1.00 89.00 97 HIS A C 1
ATOM 817 O O . HIS A 1 97 ? -0.220 4.167 17.511 1.00 89.00 97 HIS A O 1
ATOM 823 N N . LEU A 1 98 ? -2.271 3.426 17.004 1.00 88.44 98 LEU A N 1
ATOM 824 C CA . LEU A 1 98 ? -2.503 4.456 16.000 1.00 88.44 98 LEU A CA 1
ATOM 825 C C . LEU A 1 98 ? -2.561 5.860 16.615 1.00 88.44 98 LEU A C 1
ATOM 827 O O . LEU A 1 98 ? -1.989 6.799 16.068 1.00 88.44 98 LEU A O 1
ATOM 831 N N . GLU A 1 99 ? -3.215 6.021 17.761 1.00 85.94 99 GLU A N 1
ATOM 832 C CA . GLU A 1 99 ? -3.401 7.327 18.419 1.00 85.94 99 GLU A CA 1
ATOM 833 C C . GLU A 1 99 ? -2.160 7.769 19.203 1.00 85.94 99 GLU A C 1
ATOM 835 O O . GLU A 1 99 ? -1.885 8.959 19.351 1.00 85.94 99 GLU A O 1
ATOM 840 N N . THR A 1 100 ? -1.347 6.808 19.645 1.00 84.12 100 THR A N 1
ATOM 841 C CA . THR A 1 100 ? -0.049 7.053 20.296 1.00 84.12 100 THR A CA 1
ATOM 842 C C . THR A 1 100 ? 1.112 7.197 19.314 1.00 84.12 100 THR A C 1
ATOM 844 O O . THR A 1 100 ? 2.263 7.310 19.737 1.00 84.12 100 THR A O 1
ATOM 847 N N . ARG A 1 101 ? 0.853 7.238 18.001 1.00 83.38 101 ARG A N 1
ATOM 848 C CA . ARG A 1 101 ? 1.904 7.327 16.972 1.00 83.38 101 ARG A CA 1
ATOM 849 C C . ARG A 1 101 ? 2.774 8.584 17.055 1.00 83.38 101 ARG A C 1
ATOM 851 O O . ARG A 1 101 ? 3.815 8.627 16.423 1.00 83.38 101 ARG A O 1
ATOM 858 N N . PHE A 1 102 ? 2.385 9.610 17.805 1.00 79.75 102 PHE A N 1
ATOM 859 C CA . PHE A 1 102 ? 3.165 10.841 17.926 1.00 79.75 102 PHE A CA 1
ATOM 860 C C . PHE A 1 102 ? 4.375 10.653 18.860 1.00 79.75 102 PHE A C 1
ATOM 862 O O . PHE A 1 102 ? 4.210 10.324 20.033 1.00 79.75 102 PHE A O 1
ATOM 869 N N . GLY A 1 103 ? 5.596 10.909 18.372 1.00 73.81 103 GLY A N 1
ATOM 870 C CA . GLY A 1 103 ? 6.819 10.893 19.189 1.00 73.81 103 GLY A CA 1
ATOM 871 C C . GLY A 1 103 ? 8.000 10.181 18.526 1.00 73.81 103 GLY A C 1
ATOM 872 O O . GLY A 1 103 ? 8.088 10.106 17.308 1.00 73.81 103 GLY A O 1
ATOM 873 N N . ASN A 1 104 ? 8.923 9.647 19.332 1.00 65.88 104 ASN A N 1
ATOM 874 C CA . ASN A 1 104 ? 10.145 8.989 18.837 1.00 65.88 104 ASN A CA 1
ATOM 875 C C . ASN A 1 104 ? 9.918 7.557 18.304 1.00 65.88 104 ASN A C 1
ATOM 877 O O . ASN A 1 104 ? 10.866 6.932 17.842 1.00 65.88 104 ASN A O 1
ATOM 881 N N . SER A 1 105 ? 8.693 7.031 18.382 1.00 80.12 105 SER A N 1
ATOM 882 C CA . SER A 1 105 ? 8.341 5.640 18.053 1.00 80.12 105 SER A CA 1
ATOM 883 C C . SER A 1 105 ? 7.235 5.537 16.994 1.00 80.12 105 SER A C 1
ATOM 885 O O . SER A 1 105 ? 6.483 4.564 16.989 1.00 80.12 105 SER A O 1
ATOM 887 N N . VAL A 1 106 ? 7.103 6.539 16.111 1.00 83.62 106 VAL A N 1
ATOM 888 C CA . VAL A 1 106 ? 6.025 6.605 15.099 1.00 83.62 106 VAL A CA 1
ATOM 889 C C . VAL A 1 106 ? 5.947 5.316 14.283 1.00 83.62 106 VAL A C 1
ATOM 891 O O . VAL A 1 106 ? 4.896 4.687 14.199 1.00 83.62 106 VAL A O 1
ATOM 894 N N . GLU A 1 107 ? 7.082 4.886 13.737 1.00 83.06 107 GLU A N 1
ATOM 895 C CA . GLU A 1 107 ? 7.167 3.710 12.873 1.00 83.06 107 GLU A CA 1
ATOM 896 C C . GLU A 1 107 ? 6.795 2.406 13.595 1.00 83.06 107 GLU A C 1
ATOM 898 O O . GLU A 1 107 ? 6.071 1.570 13.048 1.00 83.06 107 GLU A O 1
ATOM 903 N N . GLU A 1 108 ? 7.271 2.236 14.829 1.00 85.94 108 GLU A N 1
ATOM 904 C CA . GLU A 1 108 ? 6.985 1.060 15.656 1.00 85.94 108 GLU A CA 1
ATOM 905 C C . GLU A 1 108 ? 5.496 0.991 16.009 1.00 85.94 108 GLU A C 1
ATOM 907 O O . GLU A 1 108 ? 4.868 -0.062 15.880 1.00 85.94 108 GLU A O 1
ATOM 912 N N . ASN A 1 109 ? 4.907 2.130 16.377 1.00 88.56 109 ASN A N 1
ATOM 913 C CA . ASN A 1 109 ? 3.490 2.233 16.699 1.00 88.56 109 ASN A CA 1
ATOM 914 C C . ASN A 1 109 ? 2.608 1.955 15.479 1.00 88.56 109 ASN A C 1
ATOM 916 O O . ASN A 1 109 ? 1.666 1.175 15.573 1.00 88.56 109 ASN A O 1
ATOM 920 N N . ILE A 1 110 ? 2.940 2.498 14.309 1.00 89.12 110 ILE A N 1
ATOM 921 C CA . ILE A 1 110 ? 2.211 2.201 13.068 1.00 89.12 110 ILE A CA 1
ATOM 922 C C . ILE A 1 110 ? 2.312 0.715 12.714 1.00 89.12 110 ILE A C 1
ATOM 924 O O . ILE A 1 110 ? 1.299 0.074 12.436 1.00 89.12 110 ILE A O 1
ATOM 928 N N . SER A 1 111 ? 3.518 0.142 12.759 1.00 88.62 111 SER A N 1
ATOM 929 C CA . SER A 1 111 ? 3.730 -1.272 12.422 1.00 88.62 111 SER A CA 1
ATOM 930 C C . SER A 1 111 ? 2.954 -2.190 13.366 1.00 88.62 111 SER A C 1
ATOM 932 O O . SER A 1 111 ? 2.279 -3.120 12.921 1.00 88.62 111 SER A O 1
ATOM 934 N N . THR A 1 112 ? 2.989 -1.884 14.665 1.00 90.94 112 THR A N 1
ATOM 935 C CA . THR A 1 112 ? 2.224 -2.606 15.686 1.00 90.94 112 THR A CA 1
ATOM 936 C C . THR A 1 112 ? 0.725 -2.437 15.463 1.00 90.94 112 THR A C 1
ATOM 938 O O . THR A 1 112 ? -0.002 -3.425 15.480 1.00 90.94 112 THR A O 1
ATOM 941 N N . SER A 1 113 ? 0.260 -1.224 15.155 1.00 92.62 113 SER A N 1
ATOM 942 C CA . SER A 1 113 ? -1.147 -0.955 14.850 1.00 92.62 113 SER A CA 1
ATOM 943 C C . SER A 1 113 ? -1.650 -1.803 13.677 1.00 92.62 113 SER A C 1
ATOM 945 O O . SER A 1 113 ? -2.689 -2.453 13.793 1.00 92.62 113 SER A O 1
ATOM 947 N N . ILE A 1 114 ? -0.888 -1.889 12.582 1.00 92.50 114 ILE A N 1
ATOM 948 C CA . ILE A 1 114 ? -1.243 -2.719 11.423 1.00 92.50 114 ILE A CA 1
ATOM 949 C C . ILE A 1 114 ? -1.262 -4.207 11.803 1.00 92.50 114 ILE A C 1
ATOM 951 O O . ILE A 1 114 ? -2.211 -4.910 11.458 1.00 92.50 114 ILE A O 1
ATOM 955 N N . LEU A 1 115 ? -0.255 -4.701 12.534 1.00 91.56 115 LEU A N 1
ATOM 956 C CA . LEU A 1 115 ? -0.201 -6.103 12.973 1.00 91.56 115 LEU A CA 1
ATOM 957 C C . LEU A 1 115 ? -1.404 -6.486 13.843 1.00 91.56 115 LEU A C 1
ATOM 959 O O . LEU A 1 115 ? -2.010 -7.537 13.621 1.00 91.56 115 LEU A O 1
ATOM 963 N N . GLN A 1 116 ? -1.762 -5.620 14.789 1.00 94.81 116 GLN A N 1
ATOM 964 C CA . GLN A 1 116 ? -2.908 -5.812 15.674 1.00 94.81 116 GLN A CA 1
ATOM 965 C C . GLN A 1 116 ? -4.231 -5.700 14.914 1.00 94.81 116 GLN A C 1
ATOM 967 O O . GLN A 1 116 ? -5.145 -6.479 15.163 1.00 94.81 116 GLN A O 1
ATOM 972 N N . GLY A 1 117 ? -4.317 -4.817 13.915 1.00 94.19 117 GLY A N 1
ATOM 973 C CA . GLY A 1 117 ? -5.477 -4.730 13.030 1.00 94.19 117 GLY A CA 1
ATOM 974 C C . GLY A 1 117 ? -5.682 -5.995 12.189 1.00 94.19 117 GLY A C 1
ATOM 975 O O . GLY A 1 117 ? -6.814 -6.454 12.046 1.00 94.19 117 GLY A O 1
ATOM 976 N N . VAL A 1 118 ? -4.602 -6.631 11.712 1.00 92.44 118 VAL A N 1
ATOM 977 C CA . VAL A 1 118 ? -4.715 -7.943 11.051 1.00 92.44 118 VAL A CA 1
ATOM 978 C C . VAL A 1 118 ? -5.240 -9.004 12.018 1.00 92.44 118 VAL A C 1
ATOM 980 O O . VAL A 1 118 ? -6.106 -9.797 11.656 1.00 92.44 118 VAL A O 1
ATOM 983 N N . GLU A 1 119 ? -4.706 -9.054 13.237 1.00 94.25 119 GLU A N 1
ATOM 984 C CA . GLU A 1 119 ? -5.180 -10.004 14.246 1.00 94.25 119 GLU A CA 1
ATOM 985 C C . GLU A 1 119 ? -6.652 -9.751 14.607 1.00 94.25 119 GLU A C 1
ATOM 987 O O . GLU A 1 119 ? -7.434 -10.695 14.713 1.00 94.25 119 GLU A O 1
ATOM 992 N N . ALA A 1 120 ? -7.063 -8.485 14.691 1.00 93.88 120 ALA A N 1
ATOM 993 C CA . ALA A 1 120 ? -8.446 -8.101 14.935 1.00 93.88 120 ALA A CA 1
ATOM 994 C C . ALA A 1 120 ? -9.386 -8.599 13.830 1.00 93.88 120 ALA A C 1
ATOM 996 O O . ALA A 1 120 ? -10.433 -9.163 14.137 1.00 93.88 120 ALA A O 1
ATOM 997 N N . ILE A 1 121 ? -9.001 -8.462 12.555 1.00 91.69 121 ILE A N 1
ATOM 998 C CA . ILE A 1 121 ? -9.787 -8.980 11.422 1.00 91.69 121 ILE A CA 1
ATOM 999 C C . ILE A 1 121 ? -9.937 -10.495 11.499 1.00 91.69 121 ILE A C 1
ATOM 1001 O O . ILE A 1 121 ? -11.016 -11.014 11.229 1.00 91.69 121 ILE A O 1
ATOM 1005 N N . LYS A 1 122 ? -8.889 -11.220 11.899 1.00 91.00 122 LYS A N 1
ATOM 1006 C CA . LYS A 1 122 ? -8.966 -12.681 12.038 1.00 91.00 122 LYS A CA 1
ATOM 1007 C C . LYS A 1 122 ? -9.963 -13.116 13.106 1.00 91.00 122 LYS A C 1
ATOM 1009 O O . LYS A 1 122 ? -10.615 -14.142 12.926 1.00 91.00 122 LYS A O 1
ATOM 1014 N N . ARG A 1 123 ? -10.075 -12.354 14.199 1.00 92.88 123 ARG A N 1
ATOM 1015 C CA . ARG A 1 123 ? -11.006 -12.646 15.300 1.00 92.88 123 ARG A CA 1
ATOM 1016 C C . ARG A 1 123 ? -12.427 -12.150 15.022 1.00 92.88 123 ARG A C 1
ATOM 1018 O O . ARG A 1 123 ? -13.380 -12.832 15.372 1.00 92.88 123 ARG A O 1
ATOM 1025 N N . CYS A 1 124 ? -12.564 -10.993 14.375 1.00 90.69 124 CYS A N 1
ATOM 1026 C CA . CYS A 1 124 ? -13.822 -10.254 14.225 1.00 90.69 124 CYS A CA 1
ATOM 1027 C C . CYS A 1 124 ? -14.039 -9.789 12.771 1.00 90.69 124 CYS A C 1
ATOM 1029 O O . CYS A 1 124 ? -14.198 -8.597 12.501 1.00 90.69 124 CYS A O 1
ATOM 1031 N N . SER A 1 125 ? -13.991 -10.717 11.811 1.00 85.75 125 SER A N 1
ATOM 1032 C CA . SER A 1 125 ? -14.014 -10.387 10.370 1.00 85.75 125 SER A CA 1
ATOM 1033 C C . SER A 1 125 ? -15.328 -9.760 9.878 1.00 85.75 125 SER A C 1
ATOM 1035 O O . SER A 1 125 ? -15.336 -9.040 8.877 1.00 85.75 125 SER A O 1
ATOM 1037 N N . ASP A 1 126 ? -16.422 -9.987 10.602 1.00 84.19 126 ASP A N 1
ATOM 1038 C CA . ASP A 1 126 ? -17.773 -9.472 10.360 1.00 84.19 126 ASP A CA 1
ATOM 1039 C C . ASP A 1 126 ? -18.054 -8.114 11.032 1.00 84.19 126 ASP A C 1
ATOM 1041 O O . ASP A 1 126 ? -19.115 -7.522 10.817 1.00 84.19 126 ASP A O 1
ATOM 1045 N N . ASN A 1 127 ? -17.090 -7.573 11.786 1.00 86.69 127 ASN A N 1
ATOM 1046 C CA . ASN A 1 127 ? -17.201 -6.252 12.389 1.00 86.69 127 ASN A CA 1
ATOM 1047 C C . ASN A 1 127 ? -16.610 -5.141 11.497 1.00 86.69 127 ASN A C 1
ATOM 1049 O O . ASN A 1 127 ? -15.393 -4.996 11.343 1.00 86.69 127 ASN A O 1
ATOM 1053 N N . PHE A 1 128 ? -17.474 -4.278 10.958 1.00 84.56 128 PHE A N 1
ATOM 1054 C CA . PHE A 1 128 ? -17.051 -3.212 10.046 1.00 84.56 128 PHE A CA 1
ATOM 1055 C C . PHE A 1 128 ? -16.242 -2.090 10.725 1.00 84.56 128 PHE A C 1
ATOM 1057 O O . PHE A 1 128 ? -15.537 -1.357 10.025 1.00 84.56 128 PHE A O 1
ATOM 1064 N N . TYR A 1 129 ? -16.304 -1.935 12.056 1.00 85.88 129 TYR A N 1
ATOM 1065 C CA . TYR A 1 129 ? -15.428 -1.010 12.789 1.00 85.88 129 TYR A CA 1
ATOM 1066 C C . TYR A 1 129 ? -13.996 -1.522 12.821 1.00 85.88 129 TYR A C 1
ATOM 1068 O O . TYR A 1 129 ? -13.060 -0.738 12.671 1.00 85.88 129 TYR A O 1
ATOM 1076 N N . VAL A 1 130 ? -13.833 -2.836 12.985 1.00 90.56 130 VAL A N 1
ATOM 1077 C CA . VAL A 1 130 ? -12.523 -3.490 12.936 1.00 90.56 130 VAL A CA 1
ATOM 1078 C C . VAL A 1 130 ? -11.902 -3.287 11.562 1.00 90.56 130 VAL A C 1
ATOM 1080 O O . VAL A 1 130 ? -10.745 -2.880 11.455 1.00 90.56 130 VAL A O 1
ATOM 1083 N N . LEU A 1 131 ? -12.706 -3.471 10.514 1.00 88.94 131 LEU A N 1
ATOM 1084 C CA . LEU A 1 131 ? -12.278 -3.232 9.144 1.00 88.94 131 LEU A CA 1
ATOM 1085 C C . LEU A 1 131 ? -11.883 -1.768 8.895 1.00 88.94 131 LEU A C 1
ATOM 1087 O O . LEU A 1 131 ? -10.817 -1.507 8.338 1.00 88.94 131 LEU A O 1
ATOM 1091 N N . TYR A 1 132 ? -12.718 -0.819 9.329 1.00 88.31 132 TYR A N 1
ATOM 1092 C CA . TYR A 1 132 ? -12.436 0.612 9.198 1.00 88.31 132 TYR A CA 1
ATOM 1093 C C . TYR A 1 132 ? -11.121 0.988 9.882 1.00 88.31 132 TYR A C 1
ATOM 1095 O O . TYR A 1 132 ? -10.258 1.617 9.274 1.00 88.31 132 TYR A O 1
ATOM 1103 N N . GLN A 1 133 ? -10.952 0.565 11.136 1.00 90.81 133 GLN A N 1
ATOM 1104 C CA . GLN A 1 133 ? -9.777 0.887 11.936 1.00 90.81 133 GLN A CA 1
ATOM 1105 C C . GLN A 1 133 ? -8.503 0.295 11.337 1.00 90.81 133 GLN A C 1
ATOM 1107 O O . GLN A 1 133 ? -7.471 0.963 11.301 1.00 90.81 133 GLN A O 1
ATOM 1112 N N . PHE A 1 134 ? -8.577 -0.934 10.820 1.00 93.19 134 PHE A N 1
ATOM 1113 C CA . PHE A 1 134 ? -7.458 -1.536 10.111 1.00 93.19 134 PHE A CA 1
ATOM 1114 C C . PHE A 1 134 ? -7.104 -0.766 8.837 1.00 93.19 134 PHE A C 1
ATOM 1116 O O . PHE A 1 134 ? -5.933 -0.466 8.607 1.00 93.19 134 PHE A O 1
ATOM 1123 N N . ALA A 1 135 ? -8.101 -0.414 8.021 1.00 91.31 135 ALA A N 1
ATOM 1124 C CA . ALA A 1 135 ? -7.874 0.364 6.808 1.00 91.31 135 ALA A CA 1
ATOM 1125 C C . ALA A 1 135 ? -7.252 1.732 7.130 1.00 91.31 135 ALA A C 1
ATOM 1127 O O . ALA A 1 135 ? -6.309 2.150 6.463 1.00 91.31 135 ALA A O 1
ATOM 1128 N N . GLU A 1 136 ? -7.711 2.393 8.193 1.00 89.94 136 GLU A N 1
ATOM 1129 C CA . GLU A 1 136 ? -7.143 3.657 8.664 1.00 89.94 136 GLU A CA 1
ATOM 1130 C C . GLU A 1 136 ? -5.692 3.503 9.146 1.00 89.94 136 GLU A C 1
ATOM 1132 O O . GLU A 1 136 ? -4.838 4.311 8.778 1.00 89.94 136 GLU A O 1
ATOM 1137 N N . ALA A 1 137 ? -5.377 2.438 9.891 1.00 91.75 137 ALA A N 1
ATOM 1138 C CA . ALA A 1 137 ? -4.007 2.143 10.309 1.00 91.75 137 ALA A CA 1
ATOM 1139 C C . ALA A 1 137 ? -3.068 1.943 9.109 1.00 91.75 137 ALA A C 1
ATOM 1141 O O . ALA A 1 137 ? -1.955 2.469 9.087 1.00 91.75 137 ALA A O 1
ATOM 1142 N N . VAL A 1 138 ? -3.531 1.229 8.079 1.00 91.69 138 VAL A N 1
ATOM 1143 C CA . VAL A 1 138 ? -2.765 1.020 6.845 1.00 91.69 138 VAL A CA 1
ATOM 1144 C C . VAL A 1 138 ? -2.627 2.321 6.051 1.00 91.69 138 VAL A C 1
ATOM 1146 O O . VAL A 1 138 ? -1.537 2.598 5.555 1.00 91.69 138 VAL A O 1
ATOM 1149 N N . ARG A 1 139 ? -3.680 3.145 5.959 1.00 90.00 139 ARG A N 1
ATOM 1150 C CA . ARG A 1 139 ? -3.626 4.465 5.305 1.00 90.00 139 ARG A CA 1
ATOM 1151 C C . ARG A 1 139 ? -2.595 5.371 5.966 1.00 90.00 139 ARG A C 1
ATOM 1153 O O . ARG A 1 139 ? -1.760 5.946 5.280 1.00 90.00 139 ARG A O 1
ATOM 1160 N N . ILE A 1 140 ? -2.636 5.483 7.290 1.00 87.69 140 ILE A N 1
ATOM 1161 C CA . ILE A 1 140 ? -1.669 6.291 8.035 1.00 87.69 140 ILE A CA 1
ATOM 1162 C C . ILE A 1 140 ? -0.266 5.712 7.870 1.00 87.69 140 ILE A C 1
ATOM 1164 O O . ILE A 1 140 ? 0.675 6.466 7.671 1.00 87.69 140 ILE A O 1
ATOM 1168 N N . GLY A 1 141 ? -0.112 4.385 7.872 1.00 86.94 141 GLY A N 1
ATOM 1169 C CA . GLY A 1 141 ? 1.182 3.774 7.578 1.00 86.94 141 GLY A CA 1
ATOM 1170 C C . GLY A 1 141 ? 1.702 4.111 6.185 1.00 86.94 141 GLY A C 1
ATOM 1171 O O . GLY A 1 141 ? 2.880 4.388 6.023 1.00 86.94 141 GLY A O 1
ATOM 1172 N N . ILE A 1 142 ? 0.830 4.165 5.186 1.00 83.94 142 ILE A N 1
ATOM 1173 C CA . ILE A 1 142 ? 1.175 4.625 3.841 1.00 83.94 142 ILE A CA 1
ATOM 1174 C C . ILE A 1 142 ? 1.623 6.096 3.832 1.00 83.94 142 ILE A C 1
ATOM 1176 O O . ILE A 1 142 ? 2.578 6.432 3.138 1.00 83.94 142 ILE A O 1
ATOM 1180 N N . GLU A 1 143 ? 0.922 6.966 4.560 1.00 83.00 143 GLU A N 1
ATOM 1181 C CA . GLU A 1 143 ? 1.175 8.413 4.575 1.00 83.00 143 GLU A CA 1
ATOM 1182 C C . GLU A 1 143 ? 2.388 8.810 5.410 1.00 83.00 143 GLU A C 1
ATOM 1184 O O . GLU A 1 143 ? 3.092 9.733 5.041 1.00 83.00 143 GLU A O 1
ATOM 1189 N N . GLU A 1 144 ? 2.647 8.137 6.526 1.00 78.75 144 GLU A N 1
ATOM 1190 C CA . GLU A 1 144 ? 3.754 8.471 7.432 1.00 78.75 144 GLU A CA 1
ATOM 1191 C C . GLU A 1 144 ? 5.069 7.810 6.999 1.00 78.75 144 GLU A C 1
ATOM 1193 O O . GLU A 1 144 ? 6.151 8.286 7.334 1.00 78.75 144 GLU A O 1
ATOM 1198 N N . ILE A 1 145 ? 5.004 6.736 6.204 1.00 68.12 145 ILE A N 1
ATOM 1199 C CA . ILE A 1 145 ? 6.178 6.148 5.540 1.00 68.12 145 ILE A CA 1
ATOM 1200 C C . ILE A 1 145 ? 6.464 6.920 4.226 1.00 68.12 145 ILE A C 1
ATOM 1202 O O . ILE A 1 145 ? 7.023 6.357 3.293 1.00 68.12 145 ILE A O 1
ATOM 1206 N N . ASP A 1 146 ? 6.109 8.213 4.143 1.00 53.47 146 ASP A N 1
ATOM 1207 C CA . ASP A 1 146 ? 6.069 9.070 2.933 1.00 53.47 146 ASP A CA 1
ATOM 1208 C C . ASP A 1 146 ? 7.398 9.258 2.181 1.00 53.47 146 ASP A C 1
ATOM 1210 O O . ASP A 1 146 ? 7.472 10.025 1.221 1.00 53.47 146 ASP A O 1
ATOM 1214 N N . ASP A 1 147 ? 8.458 8.545 2.547 1.00 54.66 147 ASP A N 1
ATOM 1215 C CA . ASP A 1 147 ? 9.648 8.473 1.720 1.00 54.66 147 ASP A CA 1
ATOM 1216 C C . ASP A 1 147 ? 9.451 7.398 0.634 1.00 54.66 147 ASP A C 1
ATOM 1218 O O . ASP A 1 147 ? 9.917 6.258 0.714 1.00 54.66 147 ASP A O 1
ATOM 1222 N N . TRP A 1 148 ? 8.677 7.776 -0.389 1.00 49.62 148 TRP A N 1
ATOM 1223 C CA . TRP A 1 148 ? 8.385 7.007 -1.606 1.00 49.62 148 TRP A CA 1
ATOM 1224 C C . TRP A 1 148 ? 9.644 6.364 -2.220 1.00 49.62 148 TRP A C 1
ATOM 1226 O O . TRP A 1 148 ? 9.609 5.199 -2.630 1.00 49.62 148 TRP A O 1
ATOM 1236 N N . GLN A 1 149 ? 10.784 7.067 -2.186 1.00 46.94 149 GLN A N 1
ATOM 1237 C CA . GLN A 1 149 ? 12.077 6.537 -2.638 1.00 46.94 149 GLN A CA 1
ATOM 1238 C C . GLN A 1 149 ? 12.626 5.448 -1.712 1.00 46.94 149 GLN A C 1
ATOM 1240 O O . GLN A 1 149 ? 13.177 4.452 -2.182 1.00 46.94 149 GLN A O 1
ATOM 1245 N N . VAL A 1 150 ? 12.421 5.567 -0.398 1.00 51.62 150 VAL A N 1
ATOM 1246 C CA . VAL A 1 150 ? 12.784 4.512 0.555 1.00 51.62 150 VAL A CA 1
ATOM 1247 C C . VAL A 1 150 ? 11.887 3.296 0.364 1.00 51.62 150 VAL A C 1
ATOM 1249 O O . VAL A 1 150 ? 12.379 2.183 0.482 1.00 51.62 150 VAL A O 1
ATOM 1252 N N . ILE A 1 151 ? 10.609 3.431 0.003 1.00 50.31 151 ILE A N 1
ATOM 1253 C CA . ILE A 1 151 ? 9.771 2.255 -0.291 1.00 50.31 151 ILE A CA 1
ATOM 1254 C C . ILE A 1 151 ? 10.227 1.539 -1.565 1.00 50.31 151 ILE A C 1
ATOM 1256 O O . ILE A 1 151 ? 10.363 0.311 -1.531 1.00 50.31 151 ILE A O 1
ATOM 1260 N N . ARG A 1 152 ? 10.523 2.286 -2.634 1.00 47.06 152 ARG A N 1
ATOM 1261 C CA . ARG A 1 152 ? 10.972 1.740 -3.924 1.00 47.06 152 ARG A CA 1
ATOM 1262 C C . ARG A 1 152 ? 12.351 1.072 -3.836 1.00 47.06 152 ARG A C 1
ATOM 1264 O O . ARG A 1 152 ? 12.499 -0.067 -4.280 1.00 47.06 152 ARG A O 1
ATOM 1271 N N . ASP A 1 153 ? 13.307 1.722 -3.169 1.00 49.62 153 ASP A N 1
ATOM 1272 C CA . ASP A 1 153 ? 14.727 1.341 -3.222 1.00 49.62 153 ASP A CA 1
ATOM 1273 C C . ASP A 1 153 ? 15.306 0.836 -1.879 1.00 49.62 153 ASP A C 1
ATOM 1275 O O . ASP A 1 153 ? 16.421 0.310 -1.850 1.00 49.62 153 ASP A O 1
ATOM 1279 N N . GLY A 1 154 ? 14.571 0.925 -0.757 1.00 47.59 154 GLY A N 1
ATOM 1280 C CA . GLY A 1 154 ? 15.145 0.741 0.589 1.00 47.59 154 GLY A CA 1
ATOM 1281 C C . GLY A 1 154 ? 14.242 0.194 1.707 1.00 47.59 154 GLY A C 1
ATOM 1282 O O . GLY A 1 154 ? 14.695 0.132 2.851 1.00 47.59 154 GLY A O 1
ATOM 1283 N N . THR A 1 155 ? 12.996 -0.228 1.449 1.00 55.28 155 THR A N 1
ATOM 1284 C CA . THR A 1 155 ? 12.125 -0.704 2.536 1.00 55.28 155 THR A CA 1
ATOM 1285 C C . THR A 1 155 ? 12.677 -2.003 3.088 1.00 55.28 155 THR A C 1
ATOM 1287 O O . THR A 1 155 ? 12.977 -2.935 2.325 1.00 55.28 155 THR A O 1
ATOM 1290 N N . SER A 1 156 ? 12.770 -2.086 4.420 1.00 63.88 156 SER A N 1
ATOM 1291 C CA . SER A 1 156 ? 13.085 -3.340 5.095 1.00 63.88 156 SER A CA 1
ATOM 1292 C C . SER A 1 156 ? 12.118 -4.425 4.612 1.00 63.88 156 SER A C 1
ATOM 1294 O O . SER A 1 156 ? 10.934 -4.173 4.369 1.00 63.88 156 SER A O 1
ATOM 1296 N N . LEU A 1 157 ? 12.638 -5.639 4.419 1.00 65.00 157 LEU A N 1
ATOM 1297 C CA . LEU A 1 157 ? 11.867 -6.801 3.964 1.00 65.00 157 LEU A CA 1
ATOM 1298 C C . LEU A 1 157 ? 10.575 -6.987 4.785 1.00 65.00 157 LEU A C 1
ATOM 1300 O O . LEU A 1 157 ? 9.534 -7.342 4.239 1.00 65.00 157 LEU A O 1
ATOM 1304 N N . GLU A 1 158 ? 10.637 -6.667 6.078 1.00 73.25 158 GLU A N 1
ATOM 1305 C CA . GLU A 1 158 ? 9.516 -6.720 7.018 1.00 73.25 158 GLU A CA 1
ATOM 1306 C C . GLU A 1 158 ? 8.364 -5.779 6.640 1.00 73.25 158 GLU A C 1
ATOM 1308 O O . GLU A 1 158 ? 7.211 -6.208 6.643 1.00 73.25 158 GLU A O 1
ATOM 1313 N N . LYS A 1 159 ? 8.646 -4.531 6.239 1.00 71.94 159 LYS A N 1
ATOM 1314 C CA . LYS A 1 159 ? 7.605 -3.568 5.830 1.00 71.94 159 LYS A CA 1
ATOM 1315 C C . LYS A 1 159 ? 6.894 -4.008 4.556 1.00 71.94 159 LYS A C 1
ATOM 1317 O O . LYS A 1 159 ? 5.673 -3.901 4.455 1.00 71.94 159 LYS A O 1
ATOM 1322 N N . ARG A 1 160 ? 7.646 -4.542 3.588 1.00 71.81 160 ARG A N 1
ATOM 1323 C CA . ARG A 1 160 ? 7.068 -5.067 2.342 1.00 71.81 160 ARG A CA 1
ATOM 1324 C C . ARG A 1 160 ? 6.142 -6.246 2.606 1.00 71.81 160 ARG A C 1
ATOM 1326 O O . ARG A 1 160 ? 5.055 -6.300 2.029 1.00 71.81 160 ARG A O 1
ATOM 1333 N N . GLU A 1 161 ? 6.534 -7.148 3.500 1.00 80.56 161 GLU A N 1
ATOM 1334 C CA . GLU A 1 161 ? 5.685 -8.282 3.862 1.00 80.56 161 GLU A CA 1
ATOM 1335 C C . GLU A 1 161 ? 4.452 -7.836 4.661 1.00 80.56 161 GLU A C 1
ATOM 1337 O O . GLU A 1 161 ? 3.357 -8.348 4.426 1.00 80.56 161 GLU A O 1
ATOM 1342 N N . LEU A 1 162 ? 4.587 -6.825 5.526 1.00 81.69 162 LEU A N 1
ATOM 1343 C CA . LEU A 1 162 ? 3.463 -6.242 6.260 1.00 81.69 162 LEU A CA 1
ATOM 1344 C C . LEU A 1 162 ? 2.427 -5.610 5.318 1.00 81.69 162 LEU A C 1
ATOM 1346 O O . LEU A 1 162 ? 1.238 -5.905 5.431 1.00 81.69 162 LEU A O 1
ATOM 1350 N N . LEU A 1 163 ? 2.864 -4.803 4.345 1.00 80.25 163 LEU A N 1
ATOM 1351 C CA . LEU A 1 163 ? 1.973 -4.193 3.349 1.00 80.25 163 LEU A CA 1
ATOM 1352 C C . LEU A 1 163 ? 1.339 -5.238 2.429 1.00 80.25 163 LEU A C 1
ATOM 1354 O O . LEU A 1 163 ? 0.164 -5.134 2.082 1.00 80.25 163 LEU A O 1
ATOM 1358 N N . LYS A 1 164 ? 2.090 -6.274 2.042 1.00 84.31 164 LYS A N 1
ATOM 1359 C CA . LYS A 1 164 ? 1.548 -7.396 1.268 1.00 84.31 164 LYS A CA 1
ATOM 1360 C C . LYS A 1 164 ? 0.453 -8.122 2.048 1.00 84.31 164 LYS A C 1
ATOM 1362 O O . LYS A 1 164 ? -0.626 -8.330 1.502 1.00 84.31 164 LYS A O 1
ATOM 1367 N N . ARG A 1 165 ? 0.697 -8.423 3.324 1.00 86.12 165 ARG A N 1
ATOM 1368 C CA . ARG A 1 165 ? -0.307 -9.011 4.213 1.00 86.12 165 ARG A CA 1
ATOM 1369 C C . ARG A 1 165 ? -1.525 -8.098 4.354 1.00 86.12 165 ARG A C 1
ATOM 1371 O O . ARG A 1 165 ? -2.645 -8.588 4.295 1.00 86.12 165 ARG A O 1
ATOM 1378 N N . ALA A 1 166 ? -1.330 -6.782 4.452 1.00 86.81 166 ALA A N 1
ATOM 1379 C CA . ALA A 1 166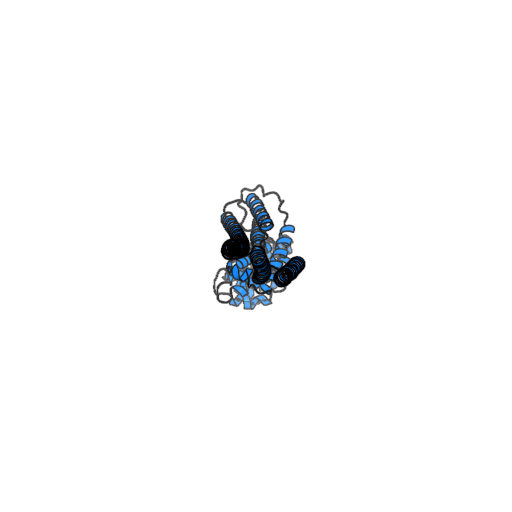 ? -2.437 -5.830 4.485 1.00 86.81 166 ALA A CA 1
ATOM 1380 C C . ALA A 1 166 ? -3.293 -5.869 3.209 1.00 86.81 166 ALA A C 1
ATOM 1382 O O . ALA A 1 166 ? -4.517 -5.871 3.307 1.00 86.81 166 ALA A O 1
ATOM 1383 N N . VAL A 1 167 ? -2.681 -5.977 2.022 1.00 88.19 167 VAL A N 1
ATOM 1384 C CA . VAL A 1 167 ? -3.423 -6.164 0.760 1.00 88.19 167 VAL A CA 1
ATOM 1385 C C . VAL A 1 167 ? -4.298 -7.415 0.812 1.00 88.19 167 VAL A C 1
ATOM 1387 O O . VAL A 1 167 ? -5.473 -7.344 0.446 1.00 88.19 167 VAL A O 1
ATOM 1390 N N . ASP A 1 168 ? -3.738 -8.543 1.250 1.00 90.19 168 ASP A N 1
ATOM 1391 C CA . ASP A 1 168 ? -4.445 -9.825 1.272 1.00 90.19 168 ASP A CA 1
ATOM 1392 C C . ASP A 1 168 ? -5.638 -9.785 2.238 1.00 90.19 168 ASP A C 1
ATOM 1394 O O . ASP A 1 168 ? -6.749 -10.170 1.866 1.00 90.19 168 ASP A O 1
ATOM 1398 N N . GLU A 1 169 ? -5.436 -9.237 3.438 1.00 89.19 169 GLU A N 1
ATOM 1399 C CA . GLU A 1 169 ? -6.463 -9.150 4.483 1.00 89.19 169 GLU A CA 1
ATOM 1400 C C . GLU A 1 169 ? -7.554 -8.124 4.132 1.00 89.19 169 GLU A C 1
ATOM 1402 O O . GLU A 1 169 ? -8.736 -8.430 4.267 1.00 89.19 169 GLU A O 1
ATOM 1407 N N . ILE A 1 170 ? -7.202 -6.949 3.581 1.00 88.88 170 ILE A N 1
ATOM 1408 C CA . ILE A 1 170 ? -8.193 -5.977 3.073 1.00 88.88 170 ILE A CA 1
ATOM 1409 C C . ILE A 1 170 ? -9.010 -6.603 1.939 1.00 88.88 170 ILE A C 1
ATOM 1411 O O . ILE A 1 170 ? -10.236 -6.499 1.916 1.00 88.88 170 ILE A O 1
ATOM 1415 N N . THR A 1 171 ? -8.350 -7.288 1.000 1.00 90.44 171 THR A N 1
ATOM 1416 C CA . THR A 1 171 ? -9.030 -7.945 -0.126 1.00 90.44 171 THR A CA 1
ATOM 1417 C C . THR A 1 171 ? -9.965 -9.051 0.356 1.00 90.44 171 THR A C 1
ATOM 1419 O O . THR A 1 171 ? -11.045 -9.236 -0.210 1.00 90.44 171 THR A O 1
ATOM 1422 N N . HIS A 1 172 ? -9.560 -9.808 1.378 1.00 88.06 172 HIS A N 1
ATOM 1423 C CA . HIS A 1 172 ? -10.404 -10.823 1.991 1.00 88.06 172 HIS A CA 1
ATOM 1424 C C . HIS A 1 172 ? -11.603 -10.194 2.702 1.00 88.06 172 HIS A C 1
ATOM 1426 O O . HIS A 1 172 ? -12.734 -10.589 2.425 1.00 88.06 172 HIS A O 1
ATOM 1432 N N . ALA A 1 173 ? -11.372 -9.175 3.531 1.00 83.88 173 ALA A N 1
ATOM 1433 C CA . ALA A 1 173 ? -12.419 -8.504 4.284 1.00 83.88 173 ALA A CA 1
ATOM 1434 C C . ALA A 1 173 ? -13.471 -7.868 3.368 1.00 83.88 173 ALA A C 1
ATOM 1436 O O . ALA A 1 173 ? -14.655 -8.109 3.564 1.00 83.88 173 ALA A O 1
ATOM 1437 N N . ILE A 1 174 ? -13.071 -7.168 2.298 1.00 85.94 174 ILE A N 1
ATOM 1438 C CA . ILE A 1 174 ? -14.011 -6.602 1.309 1.00 85.94 174 ILE A CA 1
ATOM 1439 C C . ILE A 1 174 ? -14.958 -7.676 0.744 1.00 85.94 174 ILE A C 1
ATOM 1441 O O . ILE A 1 174 ? -16.131 -7.396 0.517 1.00 85.94 174 ILE A O 1
ATOM 1445 N N . LYS A 1 175 ? -14.486 -8.913 0.527 1.00 87.56 175 LYS A N 1
ATOM 1446 C CA . LYS A 1 175 ? -15.326 -10.006 -0.001 1.00 87.56 175 LYS A CA 1
ATOM 1447 C C . LYS A 1 175 ? -16.381 -10.494 0.992 1.00 87.56 175 LYS A C 1
ATOM 1449 O O . LYS A 1 175 ? -17.361 -11.095 0.557 1.00 87.56 175 LYS A O 1
ATOM 1454 N N . LEU A 1 176 ? -16.166 -10.284 2.290 1.00 82.38 176 LEU A N 1
ATOM 1455 C CA . LEU A 1 176 ? -17.099 -10.688 3.341 1.00 82.38 176 LEU A CA 1
ATOM 1456 C C . LEU A 1 176 ? -18.274 -9.713 3.475 1.00 82.38 176 LEU A C 1
ATOM 1458 O O . LEU A 1 176 ? -19.349 -10.129 3.899 1.00 82.38 176 LEU A O 1
ATOM 1462 N N . TYR A 1 177 ? -18.108 -8.453 3.058 1.00 78.06 177 TYR A N 1
ATOM 1463 C CA . TYR A 1 177 ? -19.176 -7.456 3.094 1.00 78.06 177 TYR A CA 1
ATOM 1464 C C . TYR A 1 177 ? -19.867 -7.362 1.731 1.00 78.06 177 TYR A C 1
ATOM 1466 O O . TYR A 1 177 ? -19.266 -6.897 0.759 1.00 78.06 177 TYR A O 1
ATOM 1474 N N . PRO A 1 178 ? -21.138 -7.784 1.613 1.00 62.28 178 PRO A N 1
ATOM 1475 C CA . PRO A 1 178 ? -21.872 -7.622 0.372 1.00 62.28 178 PRO A CA 1
ATOM 1476 C C . PRO A 1 178 ? -22.079 -6.129 0.094 1.00 62.28 178 PRO A C 1
ATOM 1478 O O . PRO A 1 178 ? -22.826 -5.455 0.793 1.00 62.28 178 PRO A O 1
ATOM 1481 N N . THR A 1 179 ? -21.494 -5.629 -0.995 1.00 60.84 179 THR A N 1
ATOM 1482 C CA . THR A 1 179 ? -21.731 -4.275 -1.536 1.00 60.84 179 THR A CA 1
ATOM 1483 C C . THR A 1 179 ? -23.160 -4.068 -2.057 1.00 60.84 179 THR A C 1
ATOM 1485 O O . THR A 1 179 ? -23.476 -3.026 -2.607 1.00 60.84 179 THR A O 1
ATOM 1488 N N . LYS A 1 180 ? -24.042 -5.063 -1.912 1.00 48.62 180 LYS A N 1
ATOM 1489 C CA . LYS A 1 180 ? -25.437 -5.040 -2.363 1.00 48.62 180 LYS A CA 1
ATOM 1490 C C . LYS A 1 180 ? -26.380 -5.376 -1.214 1.00 48.62 180 LYS A C 1
ATOM 1492 O O . LYS A 1 180 ? -27.076 -6.388 -1.251 1.00 48.62 180 LYS A O 1
ATOM 1497 N N . SER A 1 181 ? -26.402 -4.542 -0.188 1.00 46.91 181 SER A N 1
ATOM 1498 C CA . SER A 1 181 ? -27.613 -4.373 0.609 1.00 46.91 181 SER A CA 1
ATOM 1499 C C . SER A 1 181 ? -28.241 -3.066 0.148 1.00 46.91 181 SER A C 1
ATOM 1501 O O . SER A 1 181 ? -27.532 -2.119 -0.164 1.00 46.91 181 SER A O 1
ATOM 1503 N N . SER A 1 182 ? -29.557 -3.027 0.001 1.00 47.81 182 SER A N 1
ATOM 1504 C CA . SER A 1 182 ? -30.289 -1.806 -0.331 1.00 47.81 182 SER A CA 1
ATOM 1505 C C . SER A 1 182 ? -29.847 -0.662 0.584 1.00 47.81 182 SER A C 1
ATOM 1507 O O . SER A 1 182 ? -29.804 -0.843 1.804 1.00 47.81 182 SER A O 1
ATOM 1509 N N . VAL A 1 183 ? -29.519 0.490 -0.011 1.00 51.62 183 VAL A N 1
ATOM 1510 C CA . VAL A 1 183 ? -29.431 1.771 0.700 1.00 51.62 183 VAL A CA 1
ATOM 1511 C C . VAL A 1 183 ? -30.685 1.867 1.579 1.00 51.62 183 VAL A C 1
ATOM 1513 O O . VAL A 1 183 ? -31.780 1.674 1.044 1.00 51.62 183 VAL A O 1
ATOM 1516 N N . PRO A 1 184 ? -30.563 2.038 2.907 1.00 52.00 184 PRO A N 1
ATOM 1517 C CA . PRO A 1 184 ? -31.731 2.249 3.751 1.00 52.00 184 PRO A CA 1
ATOM 1518 C C . PRO A 1 184 ? -32.528 3.436 3.194 1.00 52.00 184 PRO A C 1
ATOM 1520 O O . PRO A 1 184 ? -31.940 4.479 2.929 1.00 52.00 184 PRO A O 1
ATOM 1523 N N . ASP A 1 185 ? -33.838 3.272 2.998 1.00 53.91 185 ASP A N 1
ATOM 1524 C CA . ASP A 1 185 ? -34.751 4.303 2.460 1.00 53.91 185 ASP A CA 1
ATOM 1525 C C . ASP A 1 185 ? -34.909 5.529 3.393 1.00 53.91 185 ASP A C 1
ATOM 1527 O O . ASP A 1 185 ? -35.686 6.437 3.100 1.00 53.91 185 ASP A O 1
ATOM 1531 N N . ASP A 1 186 ? -34.197 5.568 4.520 1.00 58.25 186 ASP A N 1
ATOM 1532 C CA . ASP A 1 186 ? -34.355 6.587 5.550 1.00 58.25 186 ASP A CA 1
ATOM 1533 C C . ASP A 1 186 ? -33.402 7.776 5.326 1.00 58.25 186 ASP A C 1
ATOM 1535 O O . ASP A 1 186 ? -32.192 7.613 5.181 1.00 58.25 186 ASP A O 1
ATOM 1539 N N . ASP A 1 187 ? -33.963 8.992 5.363 1.00 57.66 187 ASP A N 1
ATOM 1540 C CA . ASP A 1 187 ? -33.307 10.310 5.228 1.00 57.66 187 ASP A CA 1
ATOM 1541 C C . ASP A 1 187 ? -32.251 10.631 6.324 1.00 57.66 187 ASP A C 1
ATOM 1543 O O . ASP A 1 187 ? -31.807 11.779 6.449 1.00 57.66 187 ASP A O 1
ATOM 1547 N N . GLU A 1 188 ? -31.845 9.667 7.157 1.00 53.88 188 GLU A N 1
ATOM 1548 C CA . GLU A 1 188 ? -30.798 9.893 8.154 1.00 53.88 188 GLU A CA 1
ATOM 1549 C C . GLU A 1 188 ? -29.412 9.827 7.493 1.00 53.88 188 GLU A C 1
ATOM 1551 O O . GLU A 1 188 ? -29.086 8.843 6.824 1.00 53.88 188 GLU A O 1
ATOM 1556 N N . PRO A 1 189 ? -28.562 10.862 7.664 1.00 52.97 189 PRO A N 1
ATOM 1557 C CA . PRO A 1 189 ? -27.211 10.827 7.134 1.00 52.97 189 PRO A CA 1
ATOM 1558 C C . PRO A 1 189 ? -26.498 9.609 7.728 1.00 52.97 189 PRO A C 1
ATOM 1560 O O . PRO A 1 189 ? -26.504 9.455 8.955 1.00 52.97 189 PRO A O 1
ATOM 1563 N N . PRO A 1 190 ? -25.894 8.742 6.896 1.00 53.44 190 PRO A N 1
ATOM 1564 C CA . PRO A 1 190 ? -25.193 7.584 7.407 1.00 53.44 190 PRO A CA 1
ATOM 1565 C C . PRO A 1 190 ? -24.115 8.072 8.365 1.00 53.44 190 PRO A C 1
ATOM 1567 O O . PRO A 1 190 ? -23.299 8.930 8.021 1.00 53.44 190 PRO A O 1
ATOM 1570 N N . ASP A 1 191 ? -24.138 7.531 9.582 1.00 62.38 191 ASP A N 1
ATOM 1571 C CA . ASP A 1 191 ? -23.033 7.679 10.515 1.00 62.38 191 ASP A CA 1
ATOM 1572 C C . ASP A 1 191 ? -21.745 7.336 9.747 1.00 62.38 191 ASP A C 1
ATOM 1574 O O . ASP A 1 191 ? -21.708 6.374 8.970 1.00 62.38 191 ASP A O 1
ATOM 1578 N N . ASN A 1 192 ? -20.671 8.100 9.967 1.00 57.78 192 ASN A N 1
ATOM 1579 C CA . ASN A 1 192 ? -19.325 7.881 9.407 1.00 57.78 192 ASN A CA 1
ATOM 1580 C C . ASN A 1 192 ? -18.795 6.456 9.679 1.00 57.78 192 ASN A C 1
ATOM 1582 O O . ASN A 1 192 ? -17.725 6.061 9.230 1.00 57.78 192 ASN A O 1
ATOM 1586 N N . ARG A 1 193 ? -19.546 5.714 10.483 1.00 62.22 193 ARG A N 1
ATOM 1587 C CA . ARG A 1 193 ? -19.380 4.359 10.956 1.00 62.22 193 ARG A CA 1
ATOM 1588 C C . ARG A 1 193 ? -20.293 3.373 10.213 1.00 62.22 193 ARG A C 1
ATOM 1590 O O . ARG A 1 193 ? -20.615 2.332 10.753 1.00 62.22 193 ARG A O 1
ATOM 1597 N N . SER A 1 194 ? -20.773 3.689 9.016 1.00 73.06 194 SER A N 1
ATOM 1598 C CA . SER A 1 194 ? -21.560 2.757 8.201 1.00 73.06 194 SER A CA 1
ATOM 1599 C C . SER A 1 194 ? -20.658 1.710 7.523 1.00 73.06 194 SER A C 1
ATOM 1601 O O . SER A 1 194 ? -19.554 2.063 7.095 1.00 73.06 194 SER A O 1
ATOM 1603 N N . PRO A 1 195 ? -21.115 0.453 7.329 1.00 76.56 195 PRO A N 1
ATOM 1604 C CA . PRO A 1 195 ? -20.370 -0.562 6.580 1.00 76.56 195 PRO A CA 1
ATOM 1605 C C . PRO A 1 195 ? -19.882 -0.076 5.207 1.00 76.56 195 PRO A C 1
ATOM 1607 O O . PRO A 1 195 ? -18.782 -0.426 4.785 1.00 76.56 195 PRO A O 1
ATOM 1610 N N . TYR A 1 196 ? -20.659 0.773 4.523 1.00 78.06 196 TYR A N 1
ATOM 1611 C CA . TYR A 1 196 ? -20.276 1.331 3.222 1.00 78.06 196 TYR A CA 1
ATOM 1612 C C . TYR A 1 196 ? -19.062 2.260 3.314 1.00 78.06 196 TYR A C 1
ATOM 1614 O O . TYR A 1 196 ? -18.202 2.236 2.433 1.00 78.06 196 TYR A O 1
ATOM 1622 N N . VAL A 1 197 ? -18.954 3.042 4.393 1.00 79.00 197 VAL A N 1
ATOM 1623 C CA . VAL A 1 197 ? -17.797 3.914 4.634 1.00 79.00 197 VAL A CA 1
ATOM 1624 C C . VAL A 1 197 ? -16.557 3.059 4.889 1.00 79.00 197 VAL A C 1
ATOM 1626 O O . VAL A 1 197 ? -15.523 3.293 4.264 1.00 79.00 197 VAL A O 1
ATOM 1629 N N . SER A 1 198 ? -16.673 2.006 5.706 1.00 83.56 198 SER A N 1
ATOM 1630 C CA . SER A 1 198 ? -15.583 1.047 5.940 1.00 83.56 198 SER A CA 1
ATOM 1631 C C . SER A 1 198 ? -15.109 0.382 4.647 1.00 83.56 198 SER A C 1
ATOM 1633 O O . SER A 1 198 ? -13.912 0.346 4.370 1.00 83.56 198 SER A O 1
ATOM 1635 N N . VAL A 1 199 ? -16.036 -0.107 3.818 1.00 87.00 199 VAL A N 1
ATOM 1636 C CA . VAL A 1 199 ? -15.701 -0.774 2.550 1.00 87.00 199 VAL A CA 1
ATOM 1637 C C . VAL A 1 199 ? -15.101 0.209 1.537 1.00 87.00 199 VAL A C 1
ATOM 1639 O O . VAL A 1 199 ? -14.111 -0.119 0.880 1.00 87.00 199 VAL A O 1
ATOM 1642 N N . SER A 1 200 ? -15.640 1.427 1.433 1.00 87.12 200 SER A N 1
ATOM 1643 C CA . SER A 1 200 ? -15.071 2.490 0.594 1.00 87.12 200 SER A CA 1
ATOM 1644 C C . SER A 1 200 ? -13.635 2.827 1.011 1.00 87.12 200 SER A C 1
ATOM 1646 O O . SER A 1 200 ? -12.732 2.873 0.170 1.00 87.12 200 SER A O 1
ATOM 1648 N N . MET A 1 201 ? -13.396 2.963 2.319 1.00 87.56 201 MET A N 1
ATOM 1649 C CA . MET A 1 201 ? -12.069 3.198 2.880 1.00 87.56 201 MET A CA 1
ATOM 1650 C C . MET A 1 201 ? -11.097 2.075 2.509 1.00 87.56 201 MET A C 1
ATOM 1652 O O . MET A 1 201 ? -10.002 2.343 2.011 1.00 87.56 201 MET A O 1
ATOM 1656 N N . CYS A 1 202 ? -11.520 0.818 2.644 1.00 90.44 202 CYS A N 1
ATOM 1657 C CA . CYS A 1 202 ? -10.738 -0.337 2.219 1.00 90.44 202 CYS A CA 1
ATOM 1658 C C . CYS A 1 202 ? -10.364 -0.298 0.735 1.00 90.44 202 CYS A C 1
ATOM 1660 O O . CYS A 1 202 ? -9.204 -0.533 0.398 1.00 90.44 202 CYS A O 1
ATOM 1662 N N . TYR A 1 203 ? -11.306 0.033 -0.153 1.00 91.69 203 TYR A N 1
ATOM 1663 C CA . TYR A 1 203 ? -11.005 0.194 -1.577 1.00 91.69 203 TYR A CA 1
ATOM 1664 C C . TYR A 1 203 ? -10.020 1.342 -1.836 1.00 91.69 203 TYR A C 1
ATOM 1666 O O . TYR A 1 203 ? -9.118 1.202 -2.663 1.00 91.69 203 TYR A O 1
ATOM 1674 N N . SER A 1 204 ? -10.140 2.452 -1.105 1.00 90.25 204 SER A N 1
ATOM 1675 C CA . SER A 1 204 ? -9.233 3.599 -1.235 1.00 90.25 204 SER A CA 1
ATOM 1676 C C . SER A 1 204 ? -7.795 3.265 -0.805 1.00 90.25 204 SER A C 1
ATOM 1678 O O . SER A 1 204 ? -6.830 3.666 -1.459 1.00 90.25 204 SER A O 1
ATOM 1680 N N . VAL A 1 205 ? -7.641 2.467 0.253 1.00 91.00 205 VAL A N 1
ATOM 1681 C CA . VAL A 1 205 ? -6.344 1.978 0.735 1.00 91.00 205 VAL A CA 1
ATOM 1682 C C . VAL A 1 205 ? -5.780 0.939 -0.225 1.00 91.00 205 VAL A C 1
ATOM 1684 O O . VAL A 1 205 ? -4.599 0.982 -0.564 1.00 91.00 205 VAL A O 1
ATOM 1687 N N . LEU A 1 206 ? -6.626 0.041 -0.735 1.00 92.00 206 LEU A N 1
ATOM 1688 C CA . LEU A 1 206 ? -6.230 -0.946 -1.733 1.00 92.00 206 LEU A CA 1
ATOM 1689 C C . LEU A 1 206 ? -5.718 -0.281 -3.017 1.00 92.00 206 LEU A C 1
ATOM 1691 O O . LEU A 1 206 ? -4.740 -0.753 -3.594 1.00 92.00 206 LEU A O 1
ATOM 1695 N N . ALA A 1 207 ? -6.338 0.823 -3.441 1.00 91.19 207 ALA A N 1
ATOM 1696 C CA . ALA A 1 207 ? -5.858 1.607 -4.571 1.00 91.19 207 ALA A CA 1
ATOM 1697 C C . ALA A 1 207 ? -4.444 2.148 -4.337 1.00 91.19 207 ALA A C 1
ATOM 1699 O O . ALA A 1 207 ? -3.576 1.966 -5.189 1.00 91.19 207 ALA A O 1
ATOM 1700 N N . GLN A 1 208 ? -4.192 2.737 -3.165 1.00 89.38 208 GLN A N 1
ATOM 1701 C CA . GLN A 1 208 ? -2.861 3.224 -2.794 1.00 89.38 208 GLN A CA 1
ATOM 1702 C C . GLN A 1 208 ? -1.838 2.084 -2.800 1.00 89.38 208 GLN A C 1
ATOM 1704 O O . GLN A 1 208 ? -0.817 2.180 -3.471 1.00 89.38 208 GLN A O 1
ATOM 1709 N N . LEU A 1 209 ? -2.144 0.962 -2.137 1.00 88.50 209 LEU A N 1
ATOM 1710 C CA . LEU A 1 209 ? -1.277 -0.224 -2.085 1.00 88.50 209 LEU A CA 1
ATOM 1711 C C . LEU A 1 209 ? -0.956 -0.807 -3.468 1.00 88.50 209 LEU A C 1
ATOM 1713 O O . LEU A 1 209 ? 0.143 -1.320 -3.675 1.00 88.50 209 LEU A O 1
ATOM 1717 N N . ARG A 1 210 ? -1.902 -0.758 -4.410 1.00 89.81 210 ARG A N 1
ATOM 1718 C CA . ARG A 1 210 ? -1.695 -1.213 -5.794 1.00 89.81 210 ARG A CA 1
ATOM 1719 C C . ARG A 1 210 ? -0.851 -0.225 -6.593 1.00 89.81 210 ARG A C 1
ATOM 1721 O O . ARG A 1 210 ? 0.061 -0.658 -7.292 1.00 89.81 210 ARG A O 1
ATOM 1728 N N . ALA A 1 211 ? -1.076 1.075 -6.415 1.00 86.69 211 ALA A N 1
ATOM 1729 C CA . ALA A 1 211 ? -0.239 2.112 -7.012 1.00 86.69 211 ALA A CA 1
ATOM 1730 C C . ALA A 1 211 ? 1.215 2.027 -6.514 1.00 86.69 211 ALA A C 1
ATOM 1732 O O . ALA A 1 211 ? 2.133 2.139 -7.317 1.00 86.69 211 ALA A O 1
ATOM 1733 N N . PHE A 1 212 ? 1.440 1.695 -5.234 1.00 80.81 212 PHE A N 1
ATOM 1734 C CA . PHE A 1 212 ? 2.786 1.408 -4.704 1.00 80.81 212 PHE A CA 1
ATOM 1735 C C . PHE A 1 212 ? 3.492 0.235 -5.385 1.00 80.81 212 PHE A C 1
ATOM 1737 O O . PHE A 1 212 ? 4.716 0.155 -5.363 1.00 80.81 212 PHE A O 1
ATOM 1744 N N . LYS A 1 213 ? 2.738 -0.700 -5.964 1.00 83.38 213 LYS A N 1
ATOM 1745 C CA . LYS A 1 213 ? 3.282 -1.840 -6.712 1.00 83.38 213 LYS A CA 1
ATOM 1746 C C . LYS A 1 213 ? 3.362 -1.565 -8.217 1.00 83.38 213 LYS A C 1
ATOM 1748 O O . LYS A 1 213 ? 3.551 -2.510 -8.978 1.00 83.38 213 LYS A O 1
ATOM 1753 N N . SER A 1 214 ? 3.163 -0.313 -8.636 1.00 84.75 214 SER A N 1
ATOM 1754 C CA . SER A 1 214 ? 3.041 0.102 -10.039 1.00 84.75 214 SER A CA 1
ATOM 1755 C C . SER A 1 214 ? 1.915 -0.610 -10.805 1.00 84.75 214 SER A C 1
ATOM 1757 O O . SER A 1 214 ? 1.905 -0.633 -12.033 1.00 84.75 214 SER A O 1
ATOM 1759 N N . ASP A 1 215 ? 0.929 -1.180 -10.104 1.00 89.38 215 ASP A N 1
ATOM 1760 C CA . ASP A 1 215 ? -0.260 -1.778 -10.717 1.00 89.38 215 ASP A CA 1
ATOM 1761 C C . ASP A 1 215 ? -1.369 -0.721 -10.833 1.00 89.38 215 ASP A C 1
ATOM 1763 O O . ASP A 1 215 ? -2.399 -0.761 -10.151 1.00 89.38 215 ASP A O 1
ATOM 1767 N N . PHE A 1 216 ? -1.124 0.285 -11.679 1.00 89.00 216 PHE A N 1
ATOM 1768 C CA . PHE A 1 216 ? -2.015 1.438 -11.845 1.00 89.00 216 PHE A CA 1
ATOM 1769 C C . PHE A 1 216 ? -3.389 1.052 -12.403 1.00 89.00 216 PHE A C 1
ATOM 1771 O O . PHE A 1 216 ? -4.395 1.678 -12.068 1.00 89.00 216 PHE A O 1
ATOM 1778 N N . SER A 1 217 ? -3.469 -0.017 -13.203 1.00 92.44 217 SER A N 1
ATOM 1779 C CA . SER A 1 217 ? -4.749 -0.540 -13.694 1.00 92.44 217 SER A CA 1
ATOM 1780 C C . SER A 1 217 ? -5.617 -1.025 -12.533 1.00 92.44 217 SER A C 1
ATOM 1782 O O . SER A 1 217 ? -6.771 -0.611 -12.399 1.00 92.44 217 SER A O 1
ATOM 1784 N N . ALA A 1 218 ? -5.062 -1.871 -11.662 1.00 92.62 218 ALA A N 1
ATOM 1785 C CA . ALA A 1 218 ? -5.797 -2.379 -10.514 1.00 92.62 218 ALA A CA 1
ATOM 1786 C C . ALA A 1 218 ? -6.035 -1.287 -9.454 1.00 92.62 218 ALA A C 1
ATOM 1788 O O . ALA A 1 218 ? -7.033 -1.349 -8.727 1.00 92.62 218 ALA A O 1
ATOM 1789 N N . ALA A 1 219 ? -5.140 -0.298 -9.340 1.00 91.69 219 ALA A N 1
ATOM 1790 C CA . ALA A 1 219 ? -5.326 0.861 -8.468 1.00 91.69 219 ALA A CA 1
ATOM 1791 C C . ALA A 1 219 ? -6.534 1.705 -8.900 1.00 91.69 219 ALA A C 1
ATOM 1793 O O . ALA A 1 219 ? -7.399 2.014 -8.079 1.00 91.69 219 ALA A O 1
ATOM 1794 N N . ASN A 1 220 ? -6.639 2.001 -10.197 1.00 91.00 220 ASN A N 1
ATOM 1795 C CA . ASN A 1 220 ? -7.762 2.742 -10.766 1.00 91.00 220 ASN A CA 1
ATOM 1796 C C . ASN A 1 220 ? -9.088 1.987 -10.628 1.00 91.00 220 ASN A C 1
ATOM 1798 O O . ASN A 1 220 ? -10.097 2.589 -10.266 1.00 91.00 220 ASN A O 1
ATOM 1802 N N . GLU A 1 221 ? -9.094 0.666 -10.829 1.00 93.25 221 GLU A N 1
ATOM 1803 C CA . GLU A 1 221 ? -10.285 -0.152 -10.571 1.00 93.25 221 GLU A CA 1
ATOM 1804 C C . GLU A 1 221 ? -10.738 -0.036 -9.106 1.00 93.25 221 GLU A C 1
ATOM 1806 O O . GLU A 1 221 ? -11.919 0.178 -8.832 1.00 93.25 221 GLU A O 1
ATOM 1811 N N . ALA A 1 222 ? -9.801 -0.114 -8.156 1.00 92.31 222 ALA A N 1
ATOM 1812 C CA . ALA A 1 222 ? -10.109 0.041 -6.738 1.00 92.31 222 ALA A CA 1
ATOM 1813 C C . ALA A 1 222 ? -10.639 1.451 -6.409 1.00 92.31 222 ALA A C 1
ATOM 1815 O O . ALA A 1 222 ? -11.595 1.569 -5.646 1.00 92.31 222 ALA A O 1
ATOM 1816 N N . LEU A 1 223 ? -10.114 2.514 -7.033 1.00 90.31 223 LEU A N 1
ATOM 1817 C CA . LEU A 1 223 ? -10.661 3.872 -6.889 1.00 90.31 223 LEU A CA 1
ATOM 1818 C C . LEU A 1 223 ? -12.088 3.997 -7.418 1.00 90.31 223 LEU A C 1
ATOM 1820 O O . LEU A 1 223 ? -12.918 4.653 -6.786 1.00 90.31 223 LEU A O 1
ATOM 1824 N N . VAL A 1 224 ? -12.387 3.374 -8.560 1.00 90.06 224 VAL A N 1
ATOM 1825 C CA . VAL A 1 224 ? -13.751 3.340 -9.103 1.00 90.06 224 VAL A CA 1
ATOM 1826 C C . VAL A 1 224 ? -14.684 2.648 -8.112 1.00 90.06 224 VAL A C 1
ATOM 1828 O O . VAL A 1 224 ? -15.719 3.213 -7.774 1.00 90.06 224 VAL A O 1
ATOM 1831 N N . ARG A 1 225 ? -14.284 1.498 -7.555 1.00 89.44 225 ARG A N 1
ATOM 1832 C CA . ARG A 1 225 ? -15.069 0.790 -6.528 1.00 89.44 225 ARG A CA 1
ATOM 1833 C C . ARG A 1 225 ? -15.270 1.599 -5.250 1.00 89.44 225 ARG A C 1
ATOM 1835 O O . ARG A 1 225 ? -16.374 1.594 -4.707 1.00 89.44 225 ARG A O 1
ATOM 1842 N N . ALA A 1 226 ? -14.241 2.314 -4.792 1.00 88.06 226 ALA A N 1
ATOM 1843 C CA . ALA A 1 226 ? -14.360 3.221 -3.653 1.00 88.06 226 ALA A CA 1
ATOM 1844 C C . ALA A 1 226 ? -15.417 4.301 -3.931 1.00 88.06 226 ALA A C 1
ATOM 1846 O O . ALA A 1 226 ? -16.312 4.515 -3.119 1.00 88.06 226 ALA A O 1
ATOM 1847 N N . ARG A 1 227 ? -15.373 4.926 -5.117 1.00 84.19 227 ARG A N 1
ATOM 1848 C CA . ARG A 1 227 ? -16.347 5.948 -5.533 1.00 84.19 227 ARG A CA 1
ATOM 1849 C C . ARG A 1 227 ? -17.761 5.398 -5.693 1.00 84.19 227 ARG A C 1
ATOM 1851 O O . ARG A 1 227 ? -18.688 6.080 -5.284 1.00 84.19 227 ARG A O 1
ATOM 1858 N N . GLU A 1 228 ? -17.931 4.209 -6.268 1.00 84.56 228 GLU A N 1
ATOM 1859 C CA . GLU A 1 228 ? -19.240 3.547 -6.400 1.00 84.56 228 GLU A CA 1
ATOM 1860 C C . GLU A 1 228 ? -19.857 3.290 -5.019 1.00 84.56 228 GLU A C 1
ATOM 1862 O O . GLU A 1 228 ? -20.962 3.750 -4.745 1.00 84.56 228 GLU A O 1
ATOM 1867 N N . THR A 1 229 ? -19.090 2.662 -4.120 1.00 79.44 229 THR A N 1
ATOM 1868 C CA . THR A 1 229 ? -19.523 2.367 -2.742 1.00 79.44 229 THR A CA 1
ATOM 1869 C C . THR A 1 229 ? -19.840 3.653 -1.968 1.00 79.44 229 THR A C 1
ATOM 1871 O O . THR A 1 229 ? -20.772 3.700 -1.172 1.00 79.44 229 THR A O 1
ATOM 1874 N N . TYR A 1 230 ? -19.076 4.721 -2.215 1.00 74.69 230 TYR A N 1
ATOM 1875 C CA . TYR A 1 230 ? -19.283 6.029 -1.599 1.00 74.69 230 TYR A CA 1
ATOM 1876 C C . TYR A 1 230 ? -20.492 6.785 -2.164 1.00 74.69 230 TYR A C 1
ATOM 1878 O O . TYR A 1 230 ? -21.226 7.419 -1.413 1.00 74.69 230 TYR A O 1
ATOM 1886 N N . ALA A 1 231 ? -20.726 6.721 -3.478 1.00 68.56 231 ALA A N 1
ATOM 1887 C CA . ALA A 1 231 ? -21.871 7.359 -4.125 1.00 68.56 231 ALA A CA 1
ATOM 1888 C C . ALA A 1 231 ? -23.198 6.783 -3.613 1.00 68.56 231 ALA A C 1
ATOM 1890 O O . ALA A 1 231 ? -24.165 7.524 -3.454 1.00 68.56 231 ALA A O 1
ATOM 1891 N N . GLU A 1 232 ? -23.214 5.489 -3.294 1.00 64.75 232 GLU A N 1
ATOM 1892 C CA . GLU A 1 232 ? -24.333 4.819 -2.624 1.00 64.75 232 GLU A CA 1
ATOM 1893 C C . GLU A 1 232 ? -24.500 5.262 -1.153 1.00 64.75 232 GLU A C 1
ATOM 1895 O O . GLU A 1 232 ? -25.593 5.154 -0.604 1.00 64.75 232 GLU A O 1
ATOM 1900 N N . ALA A 1 233 ? -23.454 5.822 -0.530 1.00 62.25 233 ALA A N 1
ATOM 1901 C CA . ALA A 1 233 ? -23.389 6.185 0.890 1.00 62.25 233 ALA A CA 1
ATOM 1902 C C . ALA A 1 233 ? -23.353 7.704 1.195 1.00 62.25 233 ALA A C 1
ATOM 1904 O O . ALA A 1 233 ? -23.211 8.059 2.359 1.00 62.25 233 ALA A O 1
ATOM 1905 N N . TRP A 1 234 ? -23.548 8.589 0.204 1.00 59.09 234 TRP A N 1
ATOM 1906 C CA . TRP A 1 234 ? -23.523 10.074 0.278 1.00 59.09 234 TRP A CA 1
ATOM 1907 C C . TRP A 1 234 ? -22.147 10.779 0.254 1.00 59.09 234 TRP A C 1
ATOM 1909 O O . TRP A 1 234 ? -21.131 10.267 0.702 1.00 59.09 234 TRP A O 1
ATOM 1919 N N . ALA A 1 235 ? -22.140 12.023 -0.264 1.00 53.66 235 ALA A N 1
ATOM 1920 C CA . ALA A 1 235 ? -21.018 12.615 -1.007 1.00 53.66 235 ALA A CA 1
ATOM 1921 C C . ALA A 1 235 ? -20.146 13.710 -0.328 1.00 53.66 235 ALA A C 1
ATOM 1923 O O . ALA A 1 235 ? -19.265 14.250 -0.997 1.00 53.66 235 ALA A O 1
ATOM 1924 N N . LEU A 1 236 ? -20.361 14.102 0.937 1.00 52.47 236 LEU A N 1
ATOM 1925 C CA . LEU A 1 236 ? -19.768 15.359 1.456 1.00 52.47 236 LEU A CA 1
ATOM 1926 C C . LEU A 1 236 ? -18.547 15.248 2.392 1.00 52.47 236 LEU A C 1
ATOM 1928 O O . LEU A 1 236 ? -17.780 16.206 2.439 1.00 52.47 236 LEU A O 1
ATOM 1932 N N . MET A 1 237 ? -18.310 14.138 3.104 1.00 54.44 237 MET A N 1
ATOM 1933 C CA . MET A 1 237 ? -17.192 14.057 4.074 1.00 54.44 237 MET A CA 1
ATOM 1934 C C . MET A 1 237 ? -15.892 13.406 3.565 1.00 54.44 237 MET A C 1
ATOM 1936 O O . MET A 1 237 ? -14.845 13.677 4.144 1.00 54.44 237 MET A O 1
ATOM 1940 N N . ASP A 1 238 ? -15.911 12.631 2.474 1.00 64.81 238 ASP A N 1
ATOM 1941 C CA . ASP A 1 238 ? -14.737 11.867 1.994 1.00 64.81 238 ASP A CA 1
ATOM 1942 C C . ASP A 1 238 ? -14.402 12.067 0.506 1.00 64.81 238 ASP A C 1
ATOM 1944 O O . ASP A 1 238 ? -13.375 11.580 0.029 1.00 64.81 238 ASP A O 1
ATOM 1948 N N . ALA A 1 239 ? -15.197 12.847 -0.237 1.00 69.75 239 ALA A N 1
ATOM 1949 C CA . ALA A 1 239 ? -14.896 13.176 -1.633 1.00 69.75 239 ALA A CA 1
ATOM 1950 C C . ALA A 1 239 ? -13.525 13.859 -1.791 1.00 69.75 239 ALA A C 1
ATOM 1952 O O . ALA A 1 239 ? -12.801 13.581 -2.746 1.00 69.75 239 ALA A O 1
ATOM 1953 N N . GLU A 1 240 ? -13.139 14.705 -0.831 1.00 74.44 240 GLU A N 1
ATOM 1954 C CA . GLU A 1 240 ? -11.828 15.356 -0.827 1.00 74.44 240 GLU A CA 1
ATOM 1955 C C . GLU A 1 240 ? -10.690 14.358 -0.587 1.00 74.44 240 GLU A C 1
ATOM 1957 O O . GLU A 1 240 ? -9.664 14.433 -1.262 1.00 74.44 240 GLU A O 1
ATOM 1962 N N . LYS A 1 241 ? -10.882 13.370 0.300 1.00 77.19 241 LYS A N 1
ATOM 1963 C CA . LYS A 1 241 ? -9.886 12.313 0.525 1.00 77.19 241 LYS A CA 1
ATOM 1964 C C . LYS A 1 241 ? -9.728 11.433 -0.709 1.00 77.19 241 LYS A C 1
ATOM 1966 O O . LYS A 1 241 ? -8.608 11.200 -1.150 1.00 77.19 241 LYS A O 1
ATOM 1971 N N . LEU A 1 242 ? -10.832 11.001 -1.323 1.00 81.50 242 LEU A N 1
ATOM 1972 C CA . LEU A 1 242 ? -10.786 10.230 -2.570 1.00 81.50 242 LEU A CA 1
ATOM 1973 C C . LEU A 1 242 ? -10.146 11.026 -3.712 1.00 81.50 242 LEU A C 1
ATOM 1975 O O . LEU A 1 242 ? -9.424 10.453 -4.529 1.00 81.50 242 LEU A O 1
ATOM 1979 N N . ARG A 1 243 ? -10.379 12.342 -3.768 1.00 83.00 243 ARG A N 1
ATOM 1980 C CA . ARG A 1 243 ? -9.709 13.235 -4.719 1.00 83.00 243 ARG A CA 1
ATOM 1981 C C . ARG A 1 243 ? -8.208 13.291 -4.459 1.00 83.00 243 ARG A C 1
ATOM 1983 O O . ARG A 1 243 ? -7.443 13.122 -5.400 1.00 83.00 243 ARG A O 1
ATOM 1990 N N . HIS A 1 244 ? -7.794 13.472 -3.207 1.00 84.31 244 HIS A N 1
ATOM 1991 C CA . HIS A 1 244 ? -6.385 13.483 -2.823 1.00 84.31 244 HIS A CA 1
ATOM 1992 C C . HIS A 1 244 ? -5.687 12.162 -3.177 1.00 84.31 244 HIS A C 1
ATOM 1994 O O . HIS A 1 244 ? -4.619 12.173 -3.782 1.00 84.31 244 HIS A O 1
ATOM 2000 N N . ILE A 1 245 ? -6.320 11.022 -2.884 1.00 83.88 245 ILE A N 1
ATOM 2001 C CA . ILE A 1 245 ? -5.789 9.700 -3.239 1.00 83.88 245 ILE A CA 1
ATOM 2002 C C . ILE A 1 245 ? -5.695 9.544 -4.760 1.00 83.88 245 ILE A C 1
ATOM 2004 O O . ILE A 1 245 ? -4.670 9.085 -5.249 1.00 83.88 245 ILE A O 1
ATOM 2008 N N . SER A 1 246 ? -6.722 9.955 -5.511 1.00 85.81 246 SER A N 1
ATOM 2009 C CA . SER A 1 246 ? -6.698 9.929 -6.981 1.00 85.81 246 SER A CA 1
ATOM 2010 C C . SER A 1 246 ? -5.529 10.741 -7.531 1.00 85.81 246 SER A C 1
ATOM 2012 O O . SER A 1 246 ? -4.780 10.233 -8.352 1.00 85.81 246 SER A O 1
ATOM 2014 N N . LEU A 1 247 ? -5.330 11.965 -7.031 1.00 86.94 247 LEU A N 1
ATOM 2015 C CA . LEU A 1 247 ? -4.208 12.815 -7.432 1.00 86.94 247 LEU A CA 1
ATOM 2016 C C . LEU A 1 247 ? -2.857 12.181 -7.083 1.00 86.94 247 LEU A C 1
ATOM 2018 O O . LEU A 1 247 ? -1.922 12.293 -7.872 1.00 86.94 247 LEU A O 1
ATOM 2022 N N . LYS A 1 248 ? -2.749 11.497 -5.934 1.00 85.06 248 LYS A N 1
ATOM 2023 C CA . LYS A 1 248 ? -1.534 10.757 -5.561 1.00 85.06 248 LYS A CA 1
ATOM 2024 C C . LYS A 1 248 ? -1.289 9.611 -6.545 1.00 85.06 248 LYS A C 1
ATOM 2026 O O . LYS A 1 248 ? -0.197 9.531 -7.085 1.00 85.06 248 LYS A O 1
ATOM 2031 N N . VAL A 1 249 ? -2.295 8.785 -6.849 1.00 85.69 249 VAL A N 1
ATOM 2032 C CA . VAL A 1 249 ? -2.178 7.693 -7.838 1.00 85.69 249 VAL A CA 1
ATOM 2033 C C . VAL A 1 249 ? -1.767 8.223 -9.216 1.00 85.69 249 VAL A C 1
ATOM 2035 O O . VAL A 1 249 ? -0.826 7.690 -9.801 1.00 85.69 249 VAL A O 1
ATOM 2038 N N . ASP A 1 250 ? -2.401 9.296 -9.695 1.00 84.19 250 ASP A N 1
ATOM 2039 C CA . ASP A 1 250 ? -2.071 9.921 -10.982 1.00 84.19 250 ASP A CA 1
ATOM 2040 C C . ASP A 1 250 ? -0.630 10.465 -10.990 1.00 84.19 250 ASP A C 1
ATOM 2042 O O . ASP A 1 250 ? 0.107 10.269 -11.955 1.00 84.19 250 ASP A O 1
ATOM 2046 N N . SER A 1 251 ? -0.197 11.108 -9.900 1.00 84.50 251 SER A N 1
ATOM 2047 C CA . SER A 1 251 ? 1.179 11.600 -9.746 1.00 84.50 251 SER A CA 1
ATOM 2048 C C . SER A 1 251 ? 2.202 10.467 -9.802 1.00 84.50 251 SER A C 1
ATOM 2050 O O . SER A 1 251 ? 3.230 10.613 -10.458 1.00 84.50 251 SER A O 1
ATOM 2052 N N . LEU A 1 252 ? 1.920 9.342 -9.137 1.00 82.81 252 LEU A N 1
ATOM 2053 C CA . LEU A 1 252 ? 2.798 8.169 -9.137 1.00 82.81 252 LEU A CA 1
ATOM 2054 C C . LEU A 1 252 ? 2.902 7.536 -10.527 1.00 82.81 252 LEU A C 1
ATOM 2056 O O . LEU A 1 252 ? 3.977 7.096 -10.929 1.00 82.81 252 LEU A O 1
ATOM 2060 N N . GLN A 1 253 ? 1.796 7.512 -11.273 1.00 87.00 253 GLN A N 1
ATOM 2061 C CA . GLN A 1 253 ? 1.795 7.025 -12.648 1.00 87.00 253 GLN A CA 1
ATOM 2062 C C . GLN A 1 253 ? 2.629 7.930 -13.563 1.00 87.00 253 GLN A C 1
ATOM 2064 O O . GLN A 1 253 ? 3.442 7.432 -14.335 1.00 87.00 253 GLN A O 1
ATOM 2069 N N . ILE A 1 254 ? 2.483 9.253 -13.438 1.00 85.62 254 ILE A N 1
ATOM 2070 C CA . ILE A 1 254 ? 3.272 10.216 -14.218 1.00 85.62 254 ILE A CA 1
ATOM 2071 C C . ILE A 1 254 ? 4.769 10.070 -13.923 1.00 85.62 254 ILE A C 1
ATOM 2073 O O . ILE A 1 254 ? 5.572 10.108 -14.850 1.00 85.62 254 ILE A O 1
ATOM 2077 N N . GLU A 1 255 ? 5.157 9.900 -12.658 1.00 82.56 255 GLU A N 1
ATOM 2078 C CA . GLU A 1 255 ? 6.562 9.703 -12.278 1.00 82.56 255 GLU A CA 1
ATOM 2079 C C . GLU A 1 255 ? 7.141 8.423 -12.895 1.00 82.56 255 GLU A C 1
ATOM 2081 O O . GLU A 1 255 ? 8.221 8.459 -13.483 1.00 82.56 255 GLU A O 1
ATOM 2086 N N . HIS A 1 256 ? 6.392 7.317 -12.838 1.00 85.62 256 HIS A N 1
ATOM 2087 C CA . HIS A 1 256 ? 6.775 6.062 -13.486 1.00 85.62 256 HIS A CA 1
ATOM 2088 C C . HIS A 1 256 ? 6.948 6.229 -15.004 1.00 85.62 256 HIS A C 1
ATOM 2090 O O . HIS A 1 256 ? 7.957 5.810 -15.567 1.00 85.62 256 HIS A O 1
ATOM 2096 N N . ASP A 1 257 ? 5.994 6.886 -15.668 1.00 83.88 257 ASP A N 1
ATOM 2097 C CA . ASP A 1 257 ? 6.050 7.131 -17.111 1.00 83.88 257 ASP A CA 1
ATOM 2098 C C . ASP A 1 257 ? 7.238 8.040 -17.498 1.00 83.88 257 ASP A C 1
ATOM 2100 O O . ASP A 1 257 ? 7.826 7.875 -18.570 1.00 83.88 257 ASP A O 1
ATOM 2104 N N . VAL A 1 258 ? 7.624 8.984 -16.628 1.00 86.69 258 VAL A N 1
ATOM 2105 C CA . VAL A 1 258 ? 8.810 9.842 -16.810 1.00 86.69 258 VAL A CA 1
ATOM 2106 C C . VAL A 1 258 ? 10.108 9.048 -16.667 1.00 86.69 258 VAL A C 1
ATOM 2108 O O . VAL A 1 258 ? 11.011 9.234 -17.488 1.00 86.69 258 VAL A O 1
ATOM 2111 N N . ASP A 1 259 ? 10.216 8.163 -15.676 1.00 83.56 259 ASP A N 1
ATOM 2112 C CA . ASP A 1 259 ? 11.393 7.303 -15.485 1.00 83.56 259 ASP A CA 1
ATOM 2113 C C . ASP A 1 259 ? 11.580 6.341 -16.675 1.00 83.56 259 ASP A C 1
ATOM 2115 O O . ASP A 1 259 ? 12.691 6.199 -17.206 1.00 83.56 259 ASP A O 1
ATOM 2119 N N . ASP A 1 260 ? 10.487 5.748 -17.163 1.00 84.75 260 ASP A N 1
ATOM 2120 C CA . ASP A 1 260 ? 10.490 4.887 -18.351 1.00 84.75 260 ASP A CA 1
ATOM 2121 C C . ASP A 1 260 ? 10.883 5.667 -19.614 1.00 84.75 260 ASP A C 1
ATOM 2123 O O . ASP A 1 260 ? 11.727 5.218 -20.397 1.00 84.75 260 ASP A O 1
ATOM 2127 N N . ALA A 1 261 ? 10.317 6.863 -19.813 1.00 84.88 261 ALA A N 1
ATOM 2128 C CA . ALA A 1 261 ? 10.667 7.723 -20.942 1.00 84.88 261 ALA A CA 1
ATOM 2129 C C . ALA A 1 261 ? 12.134 8.175 -20.887 1.00 84.88 261 ALA A C 1
ATOM 2131 O O . ALA A 1 261 ? 12.805 8.215 -21.919 1.00 84.88 261 ALA A O 1
ATOM 2132 N N . THR A 1 262 ? 12.652 8.477 -19.694 1.00 87.06 262 THR A N 1
ATOM 2133 C CA . THR A 1 262 ? 14.061 8.847 -19.488 1.00 87.06 262 THR A CA 1
ATOM 2134 C C . THR A 1 262 ? 14.981 7.682 -19.844 1.00 87.06 262 THR A C 1
ATOM 2136 O O . THR A 1 262 ? 15.936 7.861 -20.598 1.00 87.06 262 THR A O 1
ATOM 2139 N N . SER A 1 263 ? 14.636 6.469 -19.405 1.00 83.94 263 SER A N 1
ATOM 2140 C CA . SER A 1 263 ? 15.384 5.253 -19.743 1.00 83.94 263 SER A CA 1
ATOM 2141 C C . SER A 1 263 ? 15.407 4.992 -21.256 1.00 83.94 263 SER A C 1
ATOM 2143 O O . SER A 1 263 ? 16.451 4.663 -21.818 1.00 83.94 263 SER A O 1
ATOM 2145 N N . GLN A 1 264 ? 14.285 5.215 -21.951 1.00 87.94 264 GLN A N 1
ATOM 2146 C CA . GLN A 1 264 ? 14.229 5.121 -23.416 1.00 87.94 264 GLN A CA 1
ATOM 2147 C C . GLN A 1 264 ? 15.063 6.208 -24.110 1.00 87.94 264 GLN A C 1
ATOM 2149 O O . GLN A 1 264 ? 15.703 5.934 -25.126 1.00 87.94 264 GLN A O 1
ATOM 2154 N N . ILE A 1 265 ? 15.080 7.438 -23.583 1.00 86.88 265 ILE A N 1
ATOM 2155 C CA . ILE A 1 265 ? 15.924 8.522 -24.106 1.00 86.88 265 ILE A CA 1
ATOM 2156 C C . ILE A 1 265 ? 17.406 8.157 -23.978 1.00 86.88 265 ILE A C 1
ATOM 2158 O O . ILE A 1 265 ? 18.149 8.353 -24.941 1.00 86.88 265 ILE A O 1
ATOM 2162 N N . ASP A 1 266 ? 17.825 7.585 -22.849 1.00 87.12 266 ASP A N 1
ATOM 2163 C CA . ASP A 1 266 ? 19.206 7.139 -22.640 1.00 87.12 266 ASP A CA 1
ATOM 2164 C C . ASP A 1 266 ? 19.605 6.033 -23.630 1.00 87.12 266 ASP A C 1
ATOM 2166 O O . ASP A 1 266 ? 20.703 6.056 -24.201 1.00 87.12 266 ASP A O 1
ATOM 2170 N N . GLU A 1 267 ? 18.703 5.084 -23.902 1.00 89.00 267 GLU A N 1
ATOM 2171 C CA . GLU A 1 267 ? 18.912 4.058 -24.930 1.00 89.00 267 GLU A CA 1
ATOM 2172 C C . GLU A 1 267 ? 19.033 4.666 -26.333 1.00 89.00 267 GLU A C 1
ATOM 2174 O O . GLU A 1 267 ? 19.982 4.361 -27.063 1.00 89.00 267 GLU A O 1
ATOM 2179 N N . VAL A 1 268 ? 18.133 5.585 -26.698 1.00 89.38 268 VAL A N 1
ATOM 2180 C CA . VAL A 1 268 ? 18.177 6.294 -27.986 1.00 89.38 268 VAL A CA 1
ATOM 2181 C C . VAL A 1 268 ? 19.451 7.126 -28.117 1.00 89.38 268 VAL A C 1
ATOM 2183 O O . VAL A 1 268 ? 20.063 7.144 -29.188 1.00 89.38 268 VAL A O 1
ATOM 2186 N N . GLN A 1 269 ? 19.894 7.794 -27.049 1.00 88.12 269 GLN A N 1
ATOM 2187 C CA . GLN A 1 269 ? 21.144 8.549 -27.044 1.00 88.12 269 GLN A CA 1
ATOM 2188 C C . GLN A 1 269 ? 22.337 7.622 -27.288 1.00 88.12 269 GLN A C 1
ATOM 2190 O O . GLN A 1 269 ? 23.192 7.923 -28.124 1.00 88.12 269 GLN A O 1
ATOM 2195 N N . LYS A 1 270 ? 22.373 6.468 -26.620 1.00 89.75 270 LYS A N 1
ATOM 2196 C CA . LYS A 1 270 ? 23.427 5.466 -26.801 1.00 89.75 270 LYS A CA 1
ATOM 2197 C C . LYS A 1 270 ? 23.454 4.909 -28.227 1.00 89.75 270 LYS A C 1
ATOM 2199 O O . LYS A 1 270 ? 24.534 4.744 -28.803 1.00 89.75 270 LYS A O 1
ATOM 2204 N N . ASP A 1 271 ? 22.294 4.651 -28.819 1.00 88.06 271 ASP A N 1
ATOM 2205 C CA . ASP A 1 271 ? 22.183 4.193 -30.207 1.00 88.06 271 ASP A CA 1
ATOM 2206 C C . ASP A 1 271 ? 22.579 5.283 -31.211 1.00 88.06 271 ASP A C 1
ATOM 2208 O O . ASP A 1 271 ? 23.258 5.004 -32.210 1.00 88.06 271 ASP A O 1
ATOM 2212 N N . LEU A 1 272 ? 22.231 6.542 -30.931 1.00 88.94 272 LEU A N 1
ATOM 2213 C CA . LEU A 1 272 ? 22.655 7.691 -31.724 1.00 88.94 272 LEU A CA 1
ATOM 2214 C C . LEU A 1 272 ? 24.175 7.867 -31.663 1.00 88.94 272 LEU A C 1
ATOM 2216 O O . LEU A 1 272 ? 24.805 8.015 -32.709 1.00 88.94 272 LEU A O 1
ATOM 2220 N N . GLU A 1 273 ? 24.782 7.789 -30.479 1.00 87.25 273 GLU A N 1
ATOM 2221 C CA . GLU A 1 273 ? 26.237 7.849 -30.307 1.00 87.25 273 GLU A CA 1
ATOM 2222 C C . GLU A 1 273 ? 26.939 6.732 -31.087 1.00 87.25 273 GLU A C 1
ATOM 2224 O O . GLU A 1 273 ? 27.919 6.981 -31.798 1.00 87.25 273 GLU A O 1
ATOM 2229 N N . GLN A 1 274 ? 26.419 5.503 -31.030 1.00 86.44 274 GLN A N 1
ATOM 2230 C CA . GLN A 1 274 ? 26.946 4.398 -31.834 1.00 86.44 274 GLN A CA 1
ATOM 2231 C C . GLN A 1 274 ? 26.814 4.666 -33.335 1.00 86.44 274 GLN A C 1
ATOM 2233 O O . GLN A 1 274 ? 27.750 4.403 -34.093 1.00 86.44 274 GLN A O 1
ATOM 2238 N N . THR A 1 275 ? 25.679 5.204 -33.771 1.00 82.69 275 THR A N 1
ATOM 2239 C CA . THR A 1 275 ? 25.408 5.504 -35.180 1.00 82.69 275 THR A CA 1
ATOM 2240 C C . THR A 1 275 ? 26.310 6.622 -35.699 1.00 82.69 275 THR A C 1
ATOM 2242 O O . THR A 1 275 ? 26.928 6.477 -36.754 1.00 82.69 275 THR A O 1
ATOM 2245 N N . VAL A 1 276 ? 26.472 7.704 -34.935 1.00 87.75 276 VAL A N 1
ATOM 2246 C CA . VAL A 1 276 ? 27.390 8.809 -35.250 1.00 87.75 276 VAL A CA 1
ATOM 2247 C C . VAL A 1 276 ? 28.831 8.307 -35.329 1.00 87.75 276 VAL A C 1
ATOM 2249 O O . VAL A 1 276 ? 29.553 8.652 -36.268 1.00 87.75 276 VAL A O 1
ATOM 2252 N N . ASN A 1 277 ? 29.249 7.448 -34.396 1.00 79.62 277 ASN A N 1
ATOM 2253 C CA . ASN A 1 277 ? 30.583 6.852 -34.421 1.00 79.62 277 ASN A CA 1
ATOM 2254 C C . ASN A 1 277 ? 30.803 5.968 -35.660 1.00 79.62 277 ASN A C 1
ATOM 2256 O O . ASN A 1 277 ? 31.874 6.042 -36.268 1.00 79.62 277 ASN A O 1
ATOM 2260 N N . ARG A 1 278 ? 29.792 5.197 -36.088 1.00 78.50 278 ARG A N 1
ATOM 2261 C CA . ARG A 1 278 ? 29.841 4.426 -37.344 1.00 78.50 278 ARG A CA 1
ATOM 2262 C C . ARG A 1 278 ? 29.969 5.342 -38.560 1.00 78.50 278 ARG A C 1
ATOM 2264 O O . ARG A 1 278 ? 30.922 5.192 -39.315 1.00 78.50 278 ARG A O 1
ATOM 2271 N N . PHE A 1 279 ? 29.111 6.355 -38.689 1.00 79.81 279 PHE A N 1
ATOM 2272 C CA . PHE A 1 279 ? 29.188 7.314 -39.798 1.00 79.81 279 PHE A CA 1
ATOM 2273 C C . PHE A 1 279 ? 30.535 8.036 -39.866 1.00 79.81 279 PHE A C 1
ATOM 2275 O O . PHE A 1 279 ? 31.088 8.220 -40.949 1.00 79.81 279 PHE A O 1
ATOM 2282 N N . ARG A 1 280 ? 31.095 8.430 -38.717 1.00 80.38 280 ARG A N 1
ATOM 2283 C CA . ARG A 1 280 ? 32.426 9.045 -38.660 1.00 80.38 280 ARG A CA 1
ATOM 2284 C C . ARG A 1 280 ? 33.502 8.096 -39.186 1.00 80.38 280 ARG A C 1
ATOM 2286 O O . ARG A 1 280 ? 34.369 8.533 -39.943 1.00 80.38 280 ARG A O 1
ATOM 2293 N N . SER A 1 281 ? 33.445 6.825 -38.795 1.00 77.38 281 SER A N 1
ATOM 2294 C CA . SER A 1 281 ? 34.359 5.795 -39.292 1.00 77.38 281 SER A CA 1
ATOM 2295 C C . SER A 1 281 ? 34.224 5.609 -40.806 1.00 77.38 281 SER A C 1
ATOM 2297 O O . SER A 1 281 ? 35.232 5.623 -41.513 1.00 77.38 281 SER A O 1
ATOM 2299 N N . ASP A 1 282 ? 32.993 5.526 -41.311 1.00 76.25 282 ASP A N 1
ATOM 2300 C CA . ASP A 1 282 ? 32.712 5.353 -42.740 1.00 76.25 282 ASP A CA 1
ATOM 2301 C C . ASP A 1 282 ? 33.222 6.547 -43.563 1.00 76.25 282 ASP A C 1
ATOM 2303 O O . ASP A 1 282 ? 33.880 6.370 -44.588 1.00 76.25 282 ASP A O 1
ATOM 2307 N N . ILE A 1 283 ? 33.004 7.782 -43.095 1.00 82.56 283 ILE A N 1
ATOM 2308 C CA . ILE A 1 283 ? 33.515 8.994 -43.757 1.00 82.56 283 ILE A CA 1
ATOM 2309 C C . ILE A 1 283 ? 35.047 8.990 -43.812 1.00 82.56 283 ILE A C 1
ATOM 2311 O O . ILE A 1 283 ? 35.617 9.287 -44.863 1.00 82.56 283 ILE A O 1
ATOM 2315 N N . ILE A 1 284 ? 35.728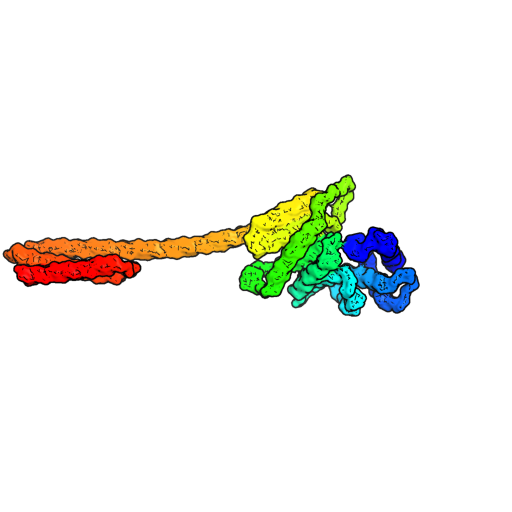 8.637 -42.715 1.00 80.94 284 ILE A N 1
ATOM 2316 C CA . ILE A 1 284 ? 37.197 8.541 -42.694 1.00 80.94 284 ILE A CA 1
ATOM 2317 C C . ILE A 1 284 ? 37.676 7.499 -43.712 1.00 80.94 284 ILE A C 1
ATOM 2319 O O . ILE A 1 284 ? 38.631 7.758 -44.450 1.00 80.94 284 ILE A O 1
ATOM 2323 N N . GLN A 1 285 ? 36.989 6.358 -43.806 1.00 73.06 285 GLN A N 1
ATOM 2324 C CA . GLN A 1 285 ? 37.294 5.320 -44.787 1.00 73.06 285 GLN A CA 1
ATOM 2325 C C . GLN A 1 285 ? 37.114 5.815 -46.227 1.00 73.06 285 GLN A C 1
ATOM 2327 O O . GLN A 1 285 ? 37.998 5.598 -47.059 1.00 73.06 285 GLN A O 1
ATOM 2332 N N . TYR A 1 286 ? 36.019 6.520 -46.525 1.00 78.69 286 TYR A N 1
ATOM 2333 C CA . TYR A 1 286 ? 35.795 7.103 -47.849 1.00 78.69 286 TYR A CA 1
ATOM 2334 C C . TYR A 1 286 ? 36.853 8.150 -48.202 1.00 78.69 286 TYR A C 1
ATOM 2336 O O . TYR A 1 286 ? 37.382 8.125 -49.313 1.00 78.69 286 TYR A O 1
ATOM 2344 N N . ILE A 1 287 ? 37.211 9.035 -47.266 1.00 83.19 287 ILE A N 1
ATOM 2345 C CA . ILE A 1 287 ? 38.262 10.040 -47.481 1.00 83.19 287 ILE A CA 1
ATOM 2346 C C . ILE A 1 287 ? 39.598 9.358 -47.786 1.00 83.19 287 ILE A C 1
ATOM 2348 O O . ILE A 1 287 ? 40.258 9.728 -48.758 1.00 83.19 287 ILE A O 1
ATOM 2352 N N . ALA A 1 288 ? 39.981 8.344 -47.005 1.00 77.19 288 ALA A N 1
ATOM 2353 C CA . ALA A 1 288 ? 41.209 7.589 -47.240 1.00 77.19 288 ALA A CA 1
ATOM 2354 C C . ALA A 1 288 ? 41.195 6.911 -48.619 1.00 77.19 288 ALA A C 1
ATOM 2356 O O . ALA A 1 288 ? 42.169 7.015 -49.369 1.00 77.19 288 ALA A O 1
ATOM 2357 N N . PHE A 1 289 ? 40.073 6.279 -48.983 1.00 77.38 289 PHE A N 1
ATOM 2358 C CA . PHE A 1 289 ? 39.878 5.659 -50.293 1.00 77.38 289 PHE A CA 1
ATOM 2359 C C . PHE A 1 289 ? 40.061 6.666 -51.438 1.00 77.38 289 PHE A C 1
ATOM 2361 O O . PHE A 1 289 ? 40.895 6.451 -52.319 1.00 77.38 289 PHE A O 1
ATOM 2368 N N . PHE A 1 290 ? 39.352 7.798 -51.407 1.00 81.31 290 PHE A N 1
ATOM 2369 C CA . PHE A 1 290 ? 39.473 8.824 -52.446 1.00 81.31 290 PHE A CA 1
ATOM 2370 C C . PHE A 1 290 ? 40.877 9.433 -52.507 1.00 81.31 290 PHE A C 1
ATOM 2372 O O . PHE A 1 290 ? 41.407 9.626 -53.602 1.00 81.31 290 PHE A O 1
ATOM 2379 N N . ALA A 1 291 ? 41.514 9.683 -51.359 1.00 84.69 291 ALA A N 1
ATOM 2380 C CA . ALA A 1 291 ? 42.870 10.222 -51.306 1.00 84.69 291 ALA A CA 1
ATOM 2381 C C . ALA A 1 291 ? 43.886 9.302 -51.997 1.00 84.69 291 ALA A C 1
ATOM 2383 O O . ALA A 1 291 ? 44.721 9.780 -52.773 1.00 84.69 291 ALA A O 1
ATOM 2384 N N . GLY A 1 292 ? 43.813 7.986 -51.779 1.00 79.94 292 GLY A N 1
ATOM 2385 C CA . GLY A 1 292 ? 44.721 7.074 -52.475 1.00 79.94 292 GLY A CA 1
ATOM 2386 C C . GLY A 1 292 ? 44.348 6.833 -53.942 1.00 79.94 292 GLY A C 1
ATOM 2387 O O . GLY A 1 292 ? 45.264 6.717 -54.750 1.00 79.94 292 GLY A O 1
ATOM 2388 N N . VAL A 1 293 ? 43.066 6.875 -54.340 1.00 78.31 293 VAL A N 1
ATOM 2389 C CA . VAL A 1 293 ? 42.685 6.871 -55.774 1.00 78.31 293 VAL A CA 1
ATOM 2390 C C . VAL A 1 293 ? 43.282 8.081 -56.502 1.00 78.31 293 VAL A C 1
ATOM 2392 O O . VAL A 1 293 ? 43.890 7.927 -57.563 1.00 78.31 293 VAL A O 1
ATOM 2395 N N . ILE A 1 294 ? 43.177 9.277 -55.912 1.00 83.62 294 ILE A N 1
ATOM 2396 C CA . ILE A 1 294 ? 43.780 10.501 -56.461 1.00 83.62 294 ILE A CA 1
ATOM 2397 C C . ILE A 1 294 ? 45.307 10.368 -56.510 1.00 83.62 294 ILE A C 1
ATOM 2399 O O . ILE A 1 294 ? 45.918 10.700 -57.525 1.00 83.62 294 ILE A O 1
ATOM 2403 N N . SER A 1 295 ? 45.926 9.832 -55.454 1.00 82.25 295 SER A N 1
ATOM 2404 C CA . SER A 1 295 ? 47.379 9.622 -55.401 1.00 82.25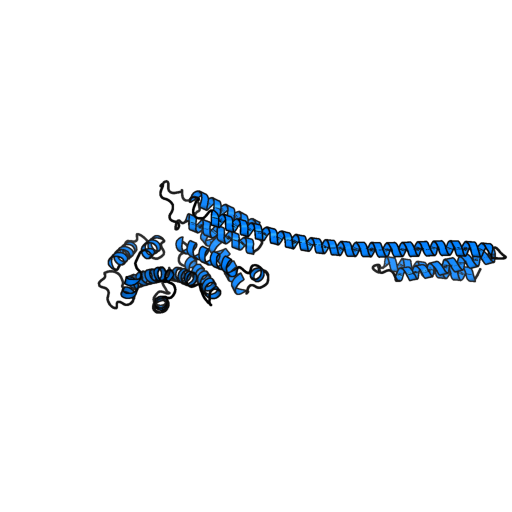 295 SER A CA 1
ATOM 2405 C C . SER A 1 295 ? 47.862 8.684 -56.513 1.00 82.25 295 SER A C 1
ATOM 2407 O O . SER A 1 295 ? 48.837 9.005 -57.191 1.00 82.25 295 SER A O 1
ATOM 2409 N N . ILE A 1 296 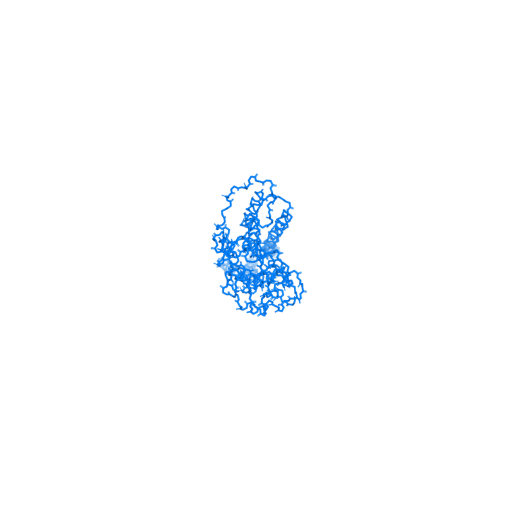? 47.150 7.576 -56.769 1.00 77.19 296 ILE A N 1
ATOM 2410 C CA . ILE A 1 296 ? 47.442 6.663 -57.889 1.00 77.19 296 ILE A CA 1
ATOM 2411 C C . ILE A 1 296 ? 47.343 7.400 -59.221 1.00 77.19 296 ILE A C 1
ATOM 2413 O O . ILE A 1 296 ? 48.246 7.276 -60.048 1.00 77.19 296 ILE A O 1
ATOM 2417 N N . ALA A 1 297 ? 46.269 8.161 -59.445 1.00 78.62 297 ALA A N 1
ATOM 2418 C CA . ALA A 1 297 ? 46.059 8.870 -60.703 1.00 78.62 297 ALA A CA 1
ATOM 2419 C C . ALA A 1 297 ? 47.178 9.890 -60.977 1.00 78.62 297 ALA A C 1
ATOM 2421 O O . ALA A 1 297 ? 47.725 9.925 -62.081 1.00 78.62 297 ALA A O 1
ATOM 2422 N N . VAL A 1 298 ? 47.567 10.669 -59.960 1.00 83.31 298 VAL A N 1
ATOM 2423 C CA . VAL A 1 298 ? 48.646 11.666 -60.059 1.00 83.31 298 VAL A CA 1
ATOM 2424 C C . VAL A 1 298 ? 49.994 10.996 -60.317 1.00 83.31 298 VAL A C 1
ATOM 2426 O O . VAL A 1 298 ? 50.686 11.376 -61.262 1.00 83.31 298 VAL A O 1
ATOM 2429 N N . VAL A 1 299 ? 50.351 9.974 -59.531 1.00 80.50 299 VAL A N 1
ATOM 2430 C CA . VAL A 1 299 ? 51.619 9.244 -59.697 1.00 80.50 299 VAL A CA 1
ATOM 2431 C C . VAL A 1 299 ? 51.675 8.562 -61.062 1.00 80.50 299 VAL A C 1
ATOM 2433 O O . VAL A 1 299 ? 52.705 8.621 -61.732 1.00 80.50 299 VAL A O 1
ATOM 2436 N N . SER A 1 300 ? 50.569 7.972 -61.521 1.00 76.62 300 SER A N 1
ATOM 2437 C CA . SER A 1 300 ? 50.497 7.323 -62.835 1.00 76.62 300 SER A CA 1
ATOM 2438 C C . SER A 1 300 ? 50.680 8.327 -63.974 1.00 76.62 300 SER A C 1
ATOM 2440 O O . SER A 1 300 ? 51.458 8.073 -64.893 1.00 76.62 300 SER A O 1
ATOM 2442 N N . ALA A 1 301 ? 50.030 9.495 -63.895 1.00 78.94 301 ALA A N 1
ATOM 2443 C CA . ALA A 1 301 ? 50.179 10.557 -64.888 1.00 78.94 301 ALA A CA 1
ATOM 2444 C C . ALA A 1 301 ? 51.615 11.108 -64.934 1.00 78.94 301 ALA A C 1
ATOM 2446 O O . ALA A 1 301 ? 52.190 11.232 -66.015 1.00 78.94 301 ALA A O 1
ATOM 2447 N N . GLN A 1 302 ? 52.218 11.379 -63.772 1.00 79.25 302 GLN A N 1
ATOM 2448 C CA . GLN A 1 302 ? 53.602 11.860 -63.672 1.00 79.25 302 GLN A CA 1
ATOM 2449 C C . GLN A 1 302 ? 54.602 10.825 -64.195 1.00 79.25 302 GLN A C 1
ATOM 2451 O O . GLN A 1 302 ? 55.492 11.154 -64.978 1.00 79.25 302 GLN A O 1
ATOM 2456 N N . THR A 1 303 ? 54.420 9.559 -63.821 1.00 78.62 303 THR A N 1
ATOM 2457 C CA . THR A 1 303 ? 55.270 8.450 -64.271 1.00 78.62 303 THR A CA 1
ATOM 2458 C C . THR A 1 303 ? 55.183 8.267 -65.785 1.00 78.62 303 THR A C 1
ATOM 2460 O O . THR A 1 303 ? 56.205 8.080 -66.442 1.00 78.62 303 THR A O 1
ATOM 2463 N N . SER A 1 304 ? 53.981 8.379 -66.361 1.00 73.44 304 SER A N 1
ATOM 2464 C CA . SER A 1 304 ? 53.783 8.295 -67.810 1.00 73.44 304 SER A CA 1
ATOM 2465 C C . SER A 1 304 ? 54.454 9.437 -68.578 1.00 73.44 304 SER A C 1
ATOM 2467 O O . SER A 1 304 ? 54.817 9.237 -69.733 1.00 73.44 304 SER A O 1
ATOM 2469 N N . GLN A 1 305 ? 54.595 10.622 -67.976 1.00 75.88 305 GLN A N 1
ATOM 2470 C CA . GLN A 1 305 ? 55.255 11.772 -68.605 1.00 75.88 305 GLN A CA 1
ATOM 2471 C C . GLN A 1 305 ? 56.782 11.736 -68.446 1.00 75.88 305 GLN A C 1
ATOM 2473 O O . GLN A 1 305 ? 57.497 12.209 -69.324 1.00 75.88 305 GLN A O 1
ATOM 2478 N N . ALA A 1 306 ? 57.284 11.181 -67.340 1.00 73.25 306 ALA A N 1
ATOM 2479 C CA . ALA A 1 306 ? 58.712 11.157 -67.019 1.00 73.25 306 ALA A CA 1
ATOM 2480 C C . ALA A 1 306 ? 59.466 9.940 -67.588 1.00 73.25 306 ALA A C 1
ATOM 2482 O O . ALA A 1 306 ? 60.695 9.959 -67.674 1.00 73.25 306 ALA A O 1
ATOM 2483 N N . ALA A 1 307 ? 58.766 8.863 -67.950 1.00 74.62 307 ALA A N 1
ATOM 2484 C CA . ALA A 1 307 ? 59.400 7.638 -68.421 1.00 74.62 307 ALA A CA 1
ATOM 2485 C C . ALA A 1 307 ? 59.876 7.742 -69.880 1.00 74.62 307 ALA A C 1
ATOM 2487 O O . ALA A 1 307 ? 59.135 8.128 -70.780 1.00 74.62 307 ALA A O 1
ATOM 2488 N N . THR A 1 308 ? 61.109 7.299 -70.132 1.00 69.69 308 THR A N 1
ATOM 2489 C CA . THR A 1 308 ? 61.736 7.288 -71.467 1.00 69.69 308 THR A CA 1
ATOM 2490 C C . THR A 1 308 ? 61.217 6.175 -72.381 1.00 69.69 308 THR A C 1
ATOM 2492 O O . THR A 1 308 ? 61.443 6.212 -73.589 1.00 69.69 308 THR A O 1
ATOM 2495 N N . SER A 1 309 ? 60.522 5.178 -71.824 1.00 80.38 309 SER A N 1
ATOM 2496 C CA . SER A 1 309 ? 59.884 4.099 -72.578 1.00 80.38 309 SER A CA 1
ATOM 2497 C C . SER A 1 309 ? 58.582 3.653 -71.915 1.00 80.38 309 SER A C 1
ATOM 2499 O O . SER A 1 309 ? 58.464 3.623 -70.687 1.00 80.38 309 SER A O 1
ATOM 2501 N N . PHE A 1 310 ? 57.618 3.244 -72.742 1.00 78.81 310 PHE A N 1
ATOM 2502 C CA . PHE A 1 310 ? 56.324 2.726 -72.292 1.00 78.81 310 PHE A CA 1
ATOM 2503 C C . PHE A 1 310 ? 56.473 1.542 -71.326 1.00 78.81 310 PHE A C 1
ATOM 2505 O O . PHE A 1 310 ? 55.751 1.447 -70.337 1.00 78.81 310 PHE A O 1
ATOM 2512 N N . GLN A 1 311 ? 57.452 0.669 -71.573 1.00 81.06 311 GLN A N 1
ATOM 2513 C CA . GLN A 1 311 ? 57.684 -0.517 -70.753 1.00 81.06 311 GLN A CA 1
ATOM 2514 C C . GLN A 1 311 ? 58.134 -0.154 -69.330 1.00 81.06 311 GLN A C 1
ATOM 2516 O O . GLN A 1 311 ? 57.673 -0.765 -68.372 1.00 81.06 311 GLN A O 1
ATOM 2521 N N . VAL A 1 312 ? 58.976 0.873 -69.166 1.00 78.50 312 VAL A N 1
ATOM 2522 C CA . VAL A 1 312 ? 59.390 1.360 -67.837 1.00 78.50 312 VAL A CA 1
ATOM 2523 C C . VAL A 1 312 ? 58.226 2.047 -67.114 1.00 78.50 312 VAL A C 1
ATOM 2525 O O . VAL A 1 312 ? 58.029 1.809 -65.923 1.00 78.50 312 VAL A O 1
ATOM 2528 N N . ALA A 1 313 ? 57.410 2.827 -67.833 1.00 77.00 313 ALA A N 1
ATOM 2529 C CA . ALA A 1 313 ? 56.213 3.457 -67.272 1.00 77.00 313 ALA A CA 1
ATOM 2530 C C . ALA A 1 313 ? 55.210 2.418 -66.746 1.00 77.00 313 ALA A C 1
ATOM 2532 O O . ALA A 1 313 ? 54.723 2.534 -65.623 1.00 77.00 313 ALA A O 1
ATOM 2533 N N . ALA A 1 314 ? 54.943 1.376 -67.540 1.00 77.88 314 ALA A N 1
ATOM 2534 C CA . ALA A 1 314 ? 54.003 0.317 -67.195 1.00 77.88 314 ALA A CA 1
ATOM 2535 C C . ALA A 1 314 ? 54.435 -0.451 -65.936 1.00 77.88 314 ALA A C 1
ATOM 2537 O O . ALA A 1 314 ? 53.610 -0.665 -65.052 1.00 77.88 314 ALA A O 1
ATOM 2538 N N . LYS A 1 315 ? 55.726 -0.798 -65.809 1.00 81.56 315 LYS A N 1
ATOM 2539 C CA . LYS A 1 315 ? 56.271 -1.460 -64.608 1.00 81.56 315 LYS A CA 1
ATOM 2540 C C . LYS A 1 315 ? 56.074 -0.621 -63.351 1.00 81.56 315 LYS A C 1
ATOM 2542 O O . LYS A 1 315 ? 55.567 -1.120 -62.351 1.00 81.56 315 LYS A O 1
ATOM 2547 N N . LEU A 1 316 ? 56.438 0.662 -63.414 1.00 77.25 316 LEU A N 1
ATOM 2548 C CA . LEU A 1 316 ? 56.303 1.583 -62.285 1.00 77.25 316 LEU A CA 1
ATOM 2549 C C . LEU A 1 316 ? 54.838 1.747 -61.872 1.00 77.25 316 LEU A C 1
ATOM 2551 O O . LEU A 1 316 ? 54.535 1.632 -60.689 1.00 77.25 316 LEU A O 1
ATOM 2555 N N . ILE A 1 317 ? 53.922 1.931 -62.828 1.00 81.31 317 ILE A N 1
ATOM 2556 C CA . ILE A 1 317 ? 52.479 2.028 -62.547 1.00 81.31 317 ILE A CA 1
ATOM 2557 C C . ILE A 1 317 ? 51.962 0.749 -61.872 1.00 81.31 317 ILE A C 1
ATOM 2559 O O . ILE A 1 317 ? 51.177 0.828 -60.925 1.00 81.31 317 ILE A O 1
ATOM 2563 N N . LEU A 1 318 ? 52.422 -0.424 -62.313 1.00 82.19 318 LEU A N 1
ATOM 2564 C CA . LEU A 1 318 ? 51.998 -1.722 -61.784 1.00 82.19 318 LEU A CA 1
ATOM 2565 C C . LEU A 1 318 ? 52.520 -1.947 -60.351 1.00 82.19 318 LEU A C 1
ATOM 2567 O O . LEU A 1 318 ? 51.747 -2.321 -59.466 1.00 82.19 318 LEU A O 1
ATOM 2571 N N . VAL A 1 319 ? 53.788 -1.610 -60.084 1.00 84.81 319 VAL A N 1
ATOM 2572 C CA . VAL A 1 319 ? 54.383 -1.654 -58.735 1.00 84.81 319 VAL A CA 1
ATOM 2573 C C . VAL A 1 319 ? 53.712 -0.650 -57.792 1.00 84.81 319 VAL A C 1
ATOM 2575 O O . VAL A 1 319 ? 53.375 -1.013 -56.665 1.00 84.81 319 VAL A O 1
ATOM 2578 N N . PHE A 1 320 ? 53.454 0.583 -58.243 1.00 80.00 320 PHE A N 1
ATOM 2579 C CA . PHE A 1 320 ? 52.745 1.586 -57.440 1.00 80.00 320 PHE A CA 1
ATOM 2580 C C . PHE A 1 320 ? 51.309 1.164 -57.125 1.00 80.00 320 PHE A C 1
ATOM 2582 O O . PHE A 1 320 ? 50.872 1.298 -55.983 1.00 80.00 320 PHE A O 1
ATOM 2589 N N . SER A 1 321 ? 50.591 0.605 -58.103 1.00 81.75 321 SER A N 1
ATOM 2590 C CA . SER A 1 321 ? 49.223 0.111 -57.908 1.00 81.75 321 SER A CA 1
ATOM 2591 C C . SER A 1 321 ? 49.183 -1.059 -56.921 1.00 81.75 321 SER A C 1
ATOM 2593 O O . SER A 1 321 ? 48.351 -1.068 -56.016 1.00 81.75 321 SER A O 1
ATOM 2595 N N . GLY A 1 322 ? 50.119 -2.010 -57.033 1.00 83.44 322 GLY A N 1
ATOM 2596 C CA . GLY A 1 322 ? 50.235 -3.126 -56.092 1.00 83.44 322 GLY A CA 1
ATOM 2597 C C . GLY A 1 322 ? 50.616 -2.677 -54.675 1.00 83.44 322 GLY A C 1
ATOM 2598 O O . GLY A 1 322 ? 49.996 -3.115 -53.707 1.00 83.44 322 GLY A O 1
ATOM 2599 N N . GLY A 1 323 ? 51.560 -1.738 -54.542 1.00 83.94 323 GLY A N 1
ATOM 2600 C CA . GLY A 1 323 ? 51.938 -1.145 -53.255 1.00 83.94 323 GLY A CA 1
ATOM 2601 C C . GLY A 1 323 ? 50.789 -0.398 -52.580 1.00 83.94 323 GLY A C 1
ATOM 2602 O O . GLY A 1 323 ? 50.578 -0.552 -51.376 1.00 83.94 323 GLY A O 1
ATOM 2603 N N . LEU A 1 324 ? 49.987 0.338 -53.354 1.00 79.19 324 LEU A N 1
ATOM 2604 C CA . LEU A 1 324 ? 48.784 0.993 -52.845 1.00 79.19 324 LEU A CA 1
ATOM 2605 C C . LEU A 1 324 ? 47.702 -0.003 -52.433 1.00 79.19 324 LEU A C 1
ATOM 2607 O O . LEU A 1 324 ? 47.098 0.209 -51.389 1.00 79.19 324 LEU A O 1
ATOM 2611 N N . MET A 1 325 ? 47.479 -1.098 -53.170 1.00 82.12 325 MET A N 1
ATOM 2612 C CA . MET A 1 325 ? 46.535 -2.142 -52.736 1.00 82.12 325 MET A CA 1
ATOM 2613 C C . MET A 1 325 ? 46.931 -2.740 -51.381 1.00 82.12 325 MET A C 1
ATOM 2615 O O . MET A 1 325 ? 46.072 -2.925 -50.517 1.00 82.12 325 MET A O 1
ATOM 2619 N N . VAL A 1 326 ? 48.225 -2.994 -51.162 1.00 84.19 326 VAL A N 1
ATOM 2620 C CA . VAL A 1 326 ? 48.728 -3.500 -49.874 1.00 84.19 326 VAL A CA 1
ATOM 2621 C C . VAL A 1 326 ? 48.573 -2.449 -48.770 1.00 84.19 326 VAL A C 1
ATOM 2623 O O . VAL A 1 326 ? 48.058 -2.766 -47.698 1.00 84.19 326 VAL A O 1
ATOM 2626 N N . ALA A 1 327 ? 48.946 -1.192 -49.031 1.00 81.44 327 ALA A N 1
ATOM 2627 C CA . ALA A 1 327 ? 48.795 -0.099 -48.068 1.00 81.44 327 ALA A CA 1
ATOM 2628 C C . ALA A 1 327 ? 47.322 0.144 -47.694 1.00 81.44 327 ALA A C 1
ATOM 2630 O O . ALA A 1 327 ? 46.996 0.286 -46.517 1.00 81.44 327 ALA A O 1
ATOM 2631 N N . PHE A 1 328 ? 46.414 0.118 -48.672 1.00 75.62 328 PHE A N 1
ATOM 2632 C CA . PHE A 1 328 ? 44.974 0.239 -48.448 1.00 75.62 328 PHE A CA 1
ATOM 2633 C C . PHE A 1 328 ? 44.393 -0.925 -47.659 1.00 75.62 328 PHE A C 1
ATOM 2635 O O . PHE A 1 328 ? 43.550 -0.714 -46.789 1.00 75.62 328 PHE A O 1
ATOM 2642 N N . SER A 1 329 ? 44.869 -2.141 -47.925 1.00 77.94 329 SER A N 1
ATOM 2643 C CA . SER A 1 329 ? 44.488 -3.309 -47.134 1.00 77.94 329 SER A CA 1
ATOM 2644 C C . SER A 1 329 ? 44.894 -3.102 -45.675 1.00 77.94 329 SER A C 1
ATOM 2646 O O . SER A 1 329 ? 44.072 -3.287 -44.782 1.00 77.94 329 SER A O 1
ATOM 2648 N N . ALA A 1 330 ? 46.126 -2.641 -45.423 1.00 78.12 330 ALA A N 1
ATOM 2649 C CA . ALA A 1 330 ? 46.617 -2.355 -44.075 1.00 78.12 330 ALA A CA 1
ATOM 2650 C C . ALA A 1 330 ? 45.821 -1.239 -43.368 1.00 78.12 330 ALA A C 1
ATOM 2652 O O . ALA A 1 330 ? 45.521 -1.366 -42.182 1.00 78.12 330 ALA A O 1
ATOM 2653 N N . PHE A 1 331 ? 45.402 -0.189 -44.083 1.00 71.62 331 PHE A N 1
ATOM 2654 C CA . PHE A 1 331 ? 44.478 0.818 -43.539 1.00 71.62 331 PHE A CA 1
ATOM 2655 C C . PHE A 1 331 ? 43.102 0.236 -43.194 1.00 71.62 331 PHE A C 1
ATOM 2657 O O . PHE A 1 331 ? 42.504 0.642 -42.200 1.00 71.62 331 PHE A O 1
ATOM 2664 N N . GLY A 1 332 ? 42.626 -0.752 -43.953 1.00 69.50 332 GLY A N 1
ATOM 2665 C CA . GLY A 1 332 ? 41.402 -1.491 -43.645 1.00 69.50 332 GLY A CA 1
ATOM 2666 C C . GLY A 1 332 ? 41.443 -2.249 -42.311 1.00 69.50 332 GLY A C 1
ATOM 2667 O O . GLY A 1 332 ? 40.384 -2.490 -41.738 1.00 69.50 332 GLY A O 1
ATOM 2668 N N . LEU A 1 333 ? 42.628 -2.590 -41.785 1.00 67.81 333 LEU A N 1
ATOM 2669 C CA . LEU A 1 333 ? 42.784 -3.169 -40.439 1.00 67.81 333 LEU A CA 1
ATOM 2670 C C . LEU A 1 333 ? 42.753 -2.126 -39.316 1.00 67.81 333 LEU A C 1
ATOM 2672 O O . LEU A 1 333 ? 42.442 -2.469 -38.180 1.00 67.81 333 LEU A O 1
ATOM 2676 N N . LEU A 1 334 ? 43.114 -0.874 -39.609 1.00 65.50 334 LEU A N 1
ATOM 2677 C CA . LEU A 1 334 ? 43.140 0.207 -38.618 1.00 65.50 334 LEU A CA 1
ATOM 2678 C C . LEU A 1 334 ? 41.743 0.770 -38.322 1.00 65.50 334 LEU A C 1
ATOM 2680 O O . LEU A 1 334 ? 41.576 1.511 -37.354 1.00 65.50 334 LEU A O 1
ATOM 2684 N N . LEU A 1 335 ? 40.744 0.426 -39.137 1.00 63.34 335 LEU A N 1
ATOM 2685 C CA . LEU A 1 335 ? 39.358 0.803 -38.901 1.00 63.34 335 LEU A CA 1
ATOM 2686 C C . LEU A 1 335 ? 38.700 -0.195 -37.933 1.00 63.34 335 LEU A C 1
ATOM 2688 O O . LEU A 1 335 ? 38.806 -1.405 -38.141 1.00 63.34 335 LEU A O 1
ATOM 2692 N N . PRO A 1 336 ? 37.997 0.282 -36.890 1.00 55.53 336 PRO A N 1
ATOM 2693 C CA . PRO A 1 336 ? 37.361 -0.558 -35.883 1.00 55.53 336 PRO A CA 1
ATOM 2694 C C . PRO A 1 336 ? 36.057 -1.162 -36.427 1.00 55.53 336 PRO A C 1
ATOM 2696 O O . PRO A 1 336 ? 34.964 -0.860 -35.954 1.00 55.53 336 PRO A O 1
ATOM 2699 N N . TYR A 1 337 ? 36.154 -2.006 -37.452 1.00 58.56 337 TYR A N 1
ATOM 2700 C CA . TYR A 1 337 ? 35.041 -2.836 -37.898 1.00 58.56 337 TYR A CA 1
ATOM 2701 C C . TYR A 1 337 ? 35.094 -4.168 -37.150 1.00 58.56 337 TYR A C 1
ATOM 2703 O O . TYR A 1 337 ? 36.180 -4.686 -36.879 1.00 58.56 337 TYR A O 1
ATOM 2711 N N . ARG A 1 338 ? 33.936 -4.741 -36.793 1.00 58.03 338 ARG A N 1
ATOM 2712 C CA . ARG A 1 338 ? 33.903 -6.108 -36.252 1.00 58.03 338 ARG A CA 1
ATOM 2713 C C . ARG A 1 338 ? 34.619 -7.011 -37.257 1.00 58.03 338 ARG A C 1
ATOM 2715 O O . ARG A 1 338 ? 34.215 -7.068 -38.416 1.00 58.03 338 ARG A O 1
ATOM 2722 N N . LEU A 1 339 ? 35.700 -7.650 -36.811 1.00 59.41 339 LEU A N 1
ATOM 2723 C CA . LEU A 1 339 ? 36.507 -8.592 -37.585 1.00 59.41 339 LEU A CA 1
ATOM 2724 C C . LEU A 1 339 ? 35.674 -9.845 -37.855 1.00 59.41 339 LEU A C 1
ATOM 2726 O O . LEU A 1 339 ? 35.825 -10.866 -37.192 1.00 59.41 339 LEU A O 1
ATOM 2730 N N . ASP A 1 340 ? 34.743 -9.725 -38.791 1.00 69.94 340 ASP A N 1
ATOM 2731 C CA . ASP A 1 340 ? 33.962 -10.844 -39.274 1.00 69.94 340 ASP A CA 1
ATOM 2732 C C . ASP A 1 340 ? 34.831 -11.699 -40.205 1.00 69.94 340 ASP A C 1
ATOM 2734 O O . ASP A 1 340 ? 35.735 -11.192 -40.887 1.00 69.94 340 ASP A O 1
ATOM 2738 N N . GLN A 1 341 ? 34.580 -13.006 -40.230 1.00 69.88 341 GLN A N 1
ATOM 2739 C CA . GLN A 1 341 ? 35.437 -13.975 -40.920 1.00 69.88 341 GLN A CA 1
ATOM 2740 C C . GLN A 1 341 ? 35.548 -13.669 -42.428 1.00 69.88 341 GLN A C 1
ATOM 2742 O O . GLN A 1 341 ? 36.624 -13.792 -43.021 1.00 69.88 341 GLN A O 1
ATOM 2747 N N . ASP A 1 342 ? 34.474 -13.148 -43.024 1.00 73.00 342 ASP A N 1
ATOM 2748 C CA . ASP A 1 342 ? 34.427 -12.731 -44.428 1.00 73.00 342 ASP A CA 1
ATOM 2749 C C . ASP A 1 342 ? 35.286 -11.491 -44.727 1.00 73.00 342 ASP A C 1
ATOM 2751 O O . ASP A 1 342 ? 35.858 -11.369 -45.817 1.00 73.00 342 ASP A O 1
ATOM 2755 N N . TYR A 1 343 ? 35.418 -10.570 -43.767 1.00 74.12 343 TYR A N 1
ATOM 2756 C CA . TYR A 1 343 ? 36.244 -9.369 -43.916 1.00 74.12 343 TYR A CA 1
ATOM 2757 C C . TYR A 1 343 ? 37.733 -9.729 -43.936 1.00 74.12 343 TYR A C 1
ATOM 2759 O O . TYR A 1 343 ? 38.486 -9.258 -44.793 1.00 74.12 343 TYR A O 1
ATOM 2767 N N . LEU A 1 344 ? 38.140 -10.641 -43.048 1.00 76.31 344 LEU A N 1
ATOM 2768 C CA . LEU A 1 344 ? 39.508 -11.156 -42.981 1.00 76.31 344 LEU A CA 1
ATOM 2769 C C . LEU A 1 344 ? 39.919 -11.894 -44.262 1.00 76.31 344 LEU A C 1
ATOM 2771 O O . LEU A 1 344 ? 41.029 -11.686 -44.759 1.00 76.31 344 LEU A O 1
ATOM 2775 N N . CYS A 1 345 ? 39.025 -12.701 -44.843 1.00 79.81 345 CYS A N 1
ATOM 2776 C CA . CYS A 1 345 ? 39.287 -13.371 -46.119 1.00 79.81 345 CYS A CA 1
ATOM 2777 C C . CYS A 1 345 ? 39.478 -12.378 -47.277 1.00 79.81 345 CYS A C 1
ATOM 2779 O O . CYS A 1 345 ? 40.401 -12.544 -48.078 1.00 79.81 345 CYS A O 1
ATOM 2781 N N . ARG A 1 346 ? 38.655 -11.321 -47.358 1.00 76.88 346 ARG A N 1
ATOM 2782 C CA . ARG A 1 346 ? 38.806 -10.268 -48.382 1.00 76.88 346 ARG A CA 1
ATOM 2783 C C . ARG A 1 346 ? 40.120 -9.506 -48.221 1.00 76.88 346 ARG A C 1
ATOM 2785 O O . ARG A 1 346 ? 40.814 -9.276 -49.208 1.00 76.88 346 ARG A O 1
ATOM 2792 N N . PHE A 1 347 ? 40.483 -9.172 -46.986 1.00 80.25 347 PHE A N 1
ATOM 2793 C CA . PHE A 1 347 ? 41.744 -8.510 -46.659 1.00 80.25 347 PHE A CA 1
ATOM 2794 C C . PHE A 1 347 ? 42.969 -9.339 -47.084 1.00 80.25 347 PHE A C 1
ATOM 2796 O O . PHE A 1 347 ? 43.841 -8.835 -47.794 1.00 80.25 347 PHE A O 1
ATOM 2803 N N . LEU A 1 348 ? 43.010 -10.628 -46.725 1.00 82.44 348 LEU A N 1
ATOM 2804 C CA . LEU A 1 348 ? 44.086 -11.539 -47.133 1.00 82.44 348 LEU A CA 1
ATOM 2805 C C . LEU A 1 348 ? 44.176 -11.665 -48.659 1.00 82.44 348 LEU A C 1
ATOM 2807 O O . LEU A 1 348 ? 45.274 -11.632 -49.216 1.00 82.44 348 LEU A O 1
ATOM 2811 N N . GLY A 1 349 ? 43.029 -11.745 -49.341 1.00 84.00 349 GLY A N 1
ATOM 2812 C CA . GLY A 1 349 ? 42.971 -11.770 -50.802 1.00 84.00 349 GLY A CA 1
ATOM 2813 C C . GLY A 1 349 ? 43.588 -10.525 -51.447 1.00 84.00 349 GLY A C 1
ATOM 2814 O O . GLY A 1 349 ? 44.367 -10.649 -52.392 1.00 84.00 349 GLY A O 1
ATOM 2815 N N . LEU A 1 350 ? 43.299 -9.331 -50.916 1.00 83.50 350 LEU A N 1
ATOM 2816 C CA . LEU A 1 350 ? 43.844 -8.070 -51.432 1.00 83.50 350 LEU A CA 1
ATOM 2817 C C . LEU A 1 350 ? 45.357 -7.943 -51.213 1.00 83.50 350 LEU A C 1
ATOM 2819 O O . LEU A 1 350 ? 46.054 -7.465 -52.107 1.00 83.50 350 LEU A O 1
ATOM 2823 N N . ILE A 1 351 ? 45.883 -8.420 -50.079 1.00 85.88 351 ILE A N 1
ATOM 2824 C CA . ILE A 1 351 ? 47.334 -8.455 -49.836 1.00 85.88 351 ILE A CA 1
ATOM 2825 C C . ILE A 1 351 ? 48.031 -9.393 -50.819 1.00 85.88 351 ILE A C 1
ATOM 2827 O O . ILE A 1 351 ? 49.043 -9.014 -51.409 1.00 85.88 351 ILE A O 1
ATOM 2831 N N . VAL A 1 352 ? 47.493 -10.600 -51.016 1.00 89.06 352 VAL A N 1
ATOM 2832 C CA . VAL A 1 352 ? 48.065 -11.574 -51.958 1.00 89.06 352 VAL A CA 1
ATOM 2833 C C . VAL A 1 352 ? 48.050 -11.012 -53.379 1.00 89.06 352 VAL A C 1
ATOM 2835 O O . VAL A 1 352 ? 49.062 -11.086 -54.077 1.00 89.06 352 VAL A O 1
ATOM 2838 N N . LEU A 1 353 ? 46.944 -10.390 -53.795 1.00 88.06 353 LEU A N 1
ATOM 2839 C CA . LEU A 1 353 ? 46.835 -9.782 -55.120 1.00 88.06 353 LEU A CA 1
ATOM 2840 C C . LEU A 1 353 ? 47.795 -8.595 -55.293 1.00 88.06 353 LEU A C 1
ATOM 2842 O O . LEU A 1 353 ? 48.472 -8.499 -56.316 1.00 88.06 353 LEU A O 1
ATOM 2846 N N . GLY A 1 354 ? 47.901 -7.722 -54.288 1.00 87.88 354 GLY A N 1
ATOM 2847 C CA . GLY A 1 354 ? 48.838 -6.599 -54.295 1.00 87.88 354 GLY A CA 1
ATOM 2848 C C . GLY A 1 354 ? 50.299 -7.056 -54.356 1.00 87.88 354 GLY A C 1
ATOM 2849 O O . GLY A 1 354 ? 51.083 -6.516 -55.136 1.00 87.88 354 GLY A O 1
ATOM 2850 N N . GLY A 1 355 ? 50.650 -8.109 -53.611 1.00 88.06 355 GLY A N 1
ATOM 2851 C CA . GLY A 1 355 ? 51.972 -8.737 -53.663 1.00 88.06 355 GLY A CA 1
ATOM 2852 C C . GLY A 1 355 ? 52.288 -9.354 -55.029 1.00 88.06 355 GLY A C 1
ATOM 2853 O O . GLY A 1 355 ? 53.394 -9.174 -55.539 1.00 88.06 355 GLY A O 1
ATOM 2854 N N . LEU A 1 356 ? 51.313 -10.015 -55.663 1.00 89.44 356 LEU A N 1
ATOM 2855 C CA . LEU A 1 356 ? 51.453 -10.545 -57.026 1.00 89.44 356 LEU A CA 1
ATOM 2856 C C . LEU A 1 356 ? 51.643 -9.432 -58.063 1.00 89.44 356 LEU A C 1
ATOM 2858 O O . LEU A 1 356 ? 52.489 -9.560 -58.950 1.00 89.44 356 LEU A O 1
ATOM 2862 N N . LEU A 1 357 ? 50.908 -8.324 -57.943 1.00 86.38 357 LEU A N 1
ATOM 2863 C CA . LEU A 1 357 ? 51.098 -7.149 -58.797 1.00 86.38 357 LEU A CA 1
ATOM 2864 C C . LEU A 1 357 ? 52.513 -6.580 -58.633 1.00 86.38 357 LEU A C 1
ATOM 2866 O O . LEU A 1 357 ? 53.221 -6.411 -59.619 1.00 86.38 357 LEU A O 1
ATOM 2870 N N . ILE A 1 358 ? 52.995 -6.387 -57.405 1.00 87.88 358 ILE A N 1
ATOM 2871 C CA . ILE A 1 358 ? 54.377 -5.927 -57.187 1.00 87.88 358 ILE A CA 1
ATOM 2872 C C . ILE A 1 358 ? 55.386 -6.905 -57.808 1.00 87.88 358 ILE A C 1
ATOM 2874 O O . ILE A 1 358 ? 56.277 -6.482 -58.543 1.00 87.88 358 ILE A O 1
ATOM 2878 N N . GLY A 1 359 ? 55.230 -8.210 -57.566 1.00 86.62 359 GLY A N 1
ATOM 2879 C CA . GLY A 1 359 ? 56.135 -9.234 -58.091 1.00 86.62 359 GLY A CA 1
ATOM 2880 C C . GLY A 1 359 ? 56.178 -9.267 -59.621 1.00 86.62 359 GLY A C 1
ATOM 2881 O O . GLY A 1 359 ? 57.256 -9.296 -60.209 1.00 86.62 359 GLY A O 1
ATOM 2882 N N . THR A 1 360 ? 55.017 -9.202 -60.275 1.00 85.50 360 THR A N 1
ATOM 2883 C CA . THR A 1 360 ? 54.932 -9.164 -61.744 1.00 85.50 360 THR A CA 1
ATOM 2884 C C . THR A 1 360 ? 55.500 -7.871 -62.323 1.00 85.50 360 THR A C 1
ATOM 2886 O O . THR A 1 360 ? 56.215 -7.932 -63.316 1.00 85.50 360 THR A O 1
ATOM 2889 N N . GLY A 1 361 ? 55.263 -6.721 -61.686 1.00 83.81 361 GLY A N 1
ATOM 2890 C CA . GLY A 1 361 ? 55.806 -5.431 -62.121 1.00 83.81 361 GLY A CA 1
ATOM 2891 C C . GLY A 1 361 ? 57.329 -5.316 -61.995 1.00 83.81 361 GLY A C 1
ATOM 2892 O O . GLY A 1 361 ? 57.940 -4.571 -62.756 1.00 83.81 361 GLY A O 1
ATOM 2893 N N . VAL A 1 362 ? 57.942 -6.059 -61.066 1.00 84.31 362 VAL A N 1
ATOM 2894 C CA . VAL A 1 362 ? 59.406 -6.139 -60.906 1.00 84.31 362 VAL A CA 1
ATOM 2895 C C . VAL A 1 362 ? 60.044 -7.132 -61.890 1.00 84.31 362 VAL A C 1
ATOM 2897 O O . VAL A 1 362 ? 61.187 -6.928 -62.297 1.00 84.31 362 VAL A O 1
ATOM 2900 N N . LEU A 1 363 ? 59.332 -8.207 -62.252 1.00 82.50 363 LEU A N 1
ATOM 2901 C CA . LEU A 1 363 ? 59.831 -9.274 -63.133 1.00 82.50 363 LEU A CA 1
ATOM 2902 C C . LEU A 1 363 ? 59.680 -8.974 -64.631 1.00 82.50 363 LEU A C 1
ATOM 2904 O O . LEU A 1 363 ? 60.531 -9.397 -65.415 1.00 82.50 363 LEU A O 1
ATOM 2908 N N . LEU A 1 364 ? 58.595 -8.296 -65.027 1.00 69.81 364 LEU A N 1
ATOM 2909 C CA . LEU A 1 364 ? 58.435 -7.713 -66.367 1.00 69.81 364 LEU A CA 1
ATOM 2910 C C . LEU A 1 364 ? 59.523 -6.688 -66.611 1.00 69.81 364 LEU A C 1
ATOM 2912 O O . LEU A 1 364 ? 59.924 -6.499 -67.788 1.00 69.81 364 LEU A O 1
#

Sequence (364 aa):
MVGYIEKLYRFIEEGHFNESSPEFIYYLSVPTAGVSVNLIQSNEMNTNIKEENIRYAAFISLTVNQAAQVGKWESYNEYKHQFEERDLFPYFECWYHLETRFGNSVEENISTSILQGVEAIKRCSDNFYVLYQFAEAVRIGIEEIDDWQVIRDGTSLEKRELLKRAVDEITHAIKLYPTKSSVPDDDEPPDNRSPYVSVSMCYSVLAQLRAFKSDFSAANEALVRARETYAEAWALMDAEKLRHISLKVDSLQIEHDVDDATSQIDEVQKDLEQTVNRFRSDIIQYIAFFAGVISIAVVSAQTSQAATSFQVAAKLILVFSGGLMVAFSAFGLLLPYRLDQDYLCRFLGLIVLGGLLIGTGVLL